Protein AF-A0A947CNP5-F1 (afdb_monomer_lite)

Radius of gyration: 17.74 Å; chains: 1; bounding box: 57×41×46 Å

Structure (mmCIF, N/CA/C/O backbone):
data_AF-A0A947CNP5-F1
#
_entry.id   AF-A0A947CNP5-F1
#
loop_
_atom_site.group_PDB
_atom_site.id
_atom_site.type_symbol
_atom_site.label_atom_id
_atom_site.label_alt_id
_atom_site.label_comp_id
_atom_site.label_asym_id
_atom_site.label_entity_id
_atom_site.label_seq_id
_atom_site.pdbx_PDB_ins_code
_atom_site.Cartn_x
_atom_site.Cartn_y
_atom_site.Cartn_z
_atom_site.occupancy
_atom_site.B_iso_or_equiv
_atom_site.auth_seq_id
_atom_site.auth_comp_id
_atom_site.auth_asym_id
_atom_site.auth_atom_id
_atom_site.pdbx_PDB_model_num
ATOM 1 N N . MET A 1 1 ? -17.392 12.291 11.328 1.00 46.03 1 MET A N 1
ATOM 2 C CA . MET A 1 1 ? -16.381 11.503 10.581 1.00 46.03 1 MET A CA 1
ATOM 3 C C . MET A 1 1 ? -16.037 12.279 9.318 1.00 46.03 1 MET A C 1
ATOM 5 O O . MET A 1 1 ? -16.952 12.616 8.582 1.00 46.03 1 MET A O 1
ATOM 9 N N . SER A 1 2 ? -14.775 12.662 9.103 1.00 37.56 2 SER A N 1
ATOM 10 C CA . SER A 1 2 ? -14.406 13.450 7.917 1.00 37.56 2 SER A CA 1
ATOM 11 C C . SER A 1 2 ? -14.599 12.600 6.659 1.00 37.56 2 SER A C 1
ATOM 13 O O . SER A 1 2 ? -13.983 11.544 6.535 1.00 37.56 2 SER A O 1
ATOM 15 N N . VAL A 1 3 ? -15.437 13.064 5.727 1.00 42.03 3 VAL A N 1
ATOM 16 C CA . VAL A 1 3 ? -15.719 12.429 4.421 1.00 42.03 3 VAL A CA 1
ATOM 17 C C . VAL A 1 3 ? -14.427 12.068 3.666 1.00 42.03 3 VAL A C 1
ATOM 19 O O . VAL A 1 3 ? -14.379 11.083 2.937 1.00 42.03 3 VAL A O 1
ATOM 22 N N . ARG A 1 4 ? -13.332 12.798 3.921 1.00 42.56 4 ARG A N 1
ATOM 23 C CA . ARG A 1 4 ? -12.009 12.565 3.322 1.00 42.56 4 ARG A CA 1
ATOM 24 C C . ARG A 1 4 ? -11.397 11.208 3.692 1.00 42.56 4 ARG A C 1
ATOM 26 O O . ARG A 1 4 ? -10.734 10.607 2.854 1.00 42.56 4 ARG A O 1
ATOM 33 N N . LEU A 1 5 ? -11.639 10.712 4.909 1.00 43.06 5 LEU A N 1
ATOM 34 C CA . LEU A 1 5 ? -11.065 9.452 5.402 1.00 43.06 5 LEU A CA 1
ATOM 35 C C . LEU A 1 5 ? -11.736 8.230 4.751 1.00 43.06 5 LEU A C 1
ATOM 37 O O . LEU A 1 5 ? -11.068 7.264 4.394 1.00 43.06 5 LEU A O 1
ATOM 41 N N . ILE A 1 6 ? -13.056 8.303 4.546 1.00 48.72 6 ILE A N 1
ATOM 42 C CA . ILE A 1 6 ? -13.838 7.242 3.894 1.00 48.72 6 ILE A CA 1
ATOM 43 C C . ILE A 1 6 ? -13.453 7.144 2.411 1.00 48.72 6 ILE A C 1
ATOM 45 O O . ILE A 1 6 ? -13.241 6.047 1.901 1.00 48.72 6 ILE A O 1
ATOM 49 N N . SER A 1 7 ? -13.279 8.279 1.727 1.00 44.97 7 SER A N 1
ATOM 50 C CA . SER A 1 7 ? -12.844 8.287 0.325 1.00 44.97 7 SER A CA 1
ATOM 51 C C . SER A 1 7 ? -11.426 7.721 0.148 1.00 44.97 7 SER A C 1
ATOM 53 O O . SER A 1 7 ? -11.188 6.976 -0.798 1.00 44.97 7 SER A O 1
ATOM 55 N N . LEU A 1 8 ? -10.496 8.006 1.070 1.00 47.53 8 LEU A N 1
ATOM 56 C CA . LEU A 1 8 ? -9.142 7.430 1.062 1.00 47.53 8 LEU A CA 1
ATOM 57 C C . LEU A 1 8 ? -9.190 5.893 1.207 1.00 47.53 8 LEU A C 1
ATOM 59 O O . LEU A 1 8 ? -8.498 5.170 0.494 1.00 47.53 8 LEU A O 1
ATOM 63 N N . MET A 1 9 ? -10.069 5.391 2.078 1.00 52.12 9 MET A N 1
ATOM 64 C CA . MET A 1 9 ? -10.284 3.958 2.306 1.00 52.12 9 MET A CA 1
ATOM 65 C C . MET A 1 9 ? -10.834 3.209 1.091 1.00 52.12 9 MET A C 1
ATOM 67 O O . MET A 1 9 ? -10.332 2.136 0.752 1.00 52.12 9 MET A O 1
ATOM 71 N N . VAL A 1 10 ? -11.851 3.761 0.422 1.00 52.12 10 VAL A N 1
ATOM 72 C CA . VAL A 1 10 ? -12.443 3.135 -0.776 1.00 52.12 10 VAL A CA 1
ATOM 73 C C . VAL A 1 10 ? -11.404 3.045 -1.897 1.00 52.12 10 VAL A C 1
ATOM 75 O O . VAL A 1 10 ? -11.323 2.042 -2.606 1.00 52.12 10 VAL A O 1
ATOM 78 N N . VAL A 1 11 ? -10.538 4.051 -2.018 1.00 51.75 11 VAL A N 1
ATOM 79 C CA . VAL A 1 11 ? -9.458 4.049 -3.009 1.00 51.75 11 VAL A CA 1
ATOM 80 C C . VAL A 1 11 ? -8.367 3.025 -2.673 1.00 51.75 11 VAL A C 1
ATOM 82 O O . VAL A 1 11 ? -7.914 2.310 -3.565 1.00 51.75 11 VAL A O 1
ATOM 85 N N . LEU A 1 12 ? -7.986 2.883 -1.398 1.00 49.16 12 LEU A N 1
ATOM 86 C CA . LEU A 1 12 ? -6.956 1.911 -1.013 1.00 49.16 12 LEU A CA 1
ATOM 87 C C . LEU A 1 12 ? -7.405 0.453 -1.199 1.00 49.16 12 LEU A C 1
ATOM 89 O O . LEU A 1 12 ? -6.618 -0.407 -1.584 1.00 49.16 12 LEU A O 1
ATOM 93 N N . SER A 1 13 ? -8.693 0.190 -0.984 1.00 49.38 13 SER A N 1
ATOM 94 C CA . SER A 1 13 ? -9.284 -1.145 -1.131 1.00 49.38 13 SER A CA 1
ATOM 95 C C . SER A 1 13 ? -9.406 -1.590 -2.595 1.00 49.38 13 SER A C 1
ATOM 97 O O . SER A 1 13 ? -9.523 -2.778 -2.873 1.00 49.38 13 SER A O 1
ATOM 99 N N . THR A 1 14 ? -9.398 -0.651 -3.549 1.00 47.72 14 THR A N 1
ATOM 100 C CA . THR A 1 14 ? -9.733 -0.921 -4.958 1.00 47.72 14 THR A CA 1
ATOM 101 C C . THR A 1 14 ? -8.533 -1.127 -5.875 1.00 47.72 14 THR A C 1
ATOM 103 O O . THR A 1 14 ? -8.675 -1.842 -6.860 1.00 47.72 14 THR A O 1
ATOM 106 N N . ALA A 1 15 ? -7.347 -0.598 -5.556 1.00 49.22 15 ALA A N 1
ATOM 107 C CA . ALA A 1 15 ? -6.126 -0.855 -6.345 1.00 49.22 15 ALA A CA 1
ATOM 108 C C . ALA A 1 15 ? -5.474 -2.229 -6.042 1.00 49.22 15 ALA A C 1
ATOM 110 O O . ALA A 1 15 ? -4.410 -2.585 -6.553 1.00 49.22 15 ALA A O 1
ATOM 111 N N . ALA A 1 16 ? -6.138 -3.015 -5.197 1.00 47.75 16 ALA A N 1
ATOM 112 C CA . ALA A 1 16 ? -5.716 -4.315 -4.716 1.00 47.75 16 ALA A CA 1
ATOM 113 C C . ALA A 1 16 ? -5.858 -5.472 -5.718 1.00 47.75 16 ALA A C 1
ATOM 115 O O . ALA A 1 16 ? -5.147 -6.464 -5.613 1.00 47.75 16 ALA A O 1
ATOM 116 N N . CYS A 1 17 ? -6.759 -5.372 -6.693 1.00 40.66 17 CYS A N 1
ATOM 117 C CA . CYS A 1 17 ? -7.171 -6.536 -7.491 1.00 40.66 17 CYS A CA 1
ATOM 118 C C . CYS A 1 17 ? -6.692 -6.516 -8.954 1.00 40.66 17 CYS A C 1
ATOM 120 O O . CYS A 1 17 ? -7.151 -7.314 -9.763 1.00 40.66 17 CYS A O 1
ATOM 122 N N . GLU A 1 18 ? -5.764 -5.628 -9.312 1.00 43.97 18 GLU A N 1
ATOM 123 C CA . GLU A 1 18 ? -5.241 -5.523 -10.683 1.00 43.97 18 GLU A CA 1
ATOM 124 C C . GLU A 1 18 ? -4.150 -6.589 -10.957 1.00 43.97 18 GLU A C 1
ATOM 126 O O . GLU A 1 18 ? -3.337 -6.846 -10.062 1.00 43.97 18 GLU A O 1
ATOM 131 N N . PRO A 1 19 ? -4.092 -7.238 -12.135 1.00 42.38 19 PRO A N 1
ATOM 132 C CA . PRO A 1 19 ? -3.008 -8.163 -12.479 1.00 42.38 19 PRO A CA 1
ATOM 133 C C . PRO A 1 19 ? -1.652 -7.431 -12.588 1.00 42.38 19 PRO A C 1
ATOM 135 O O . PRO A 1 19 ? -1.615 -6.290 -13.050 1.00 42.38 19 PRO A O 1
ATOM 138 N N . PRO A 1 20 ? -0.531 -8.046 -12.156 1.00 45.00 20 PRO A N 1
ATOM 139 C CA . PRO A 1 20 ? 0.784 -7.408 -12.208 1.00 45.00 20 PRO A CA 1
ATOM 140 C C . PRO A 1 20 ? 1.202 -7.129 -13.660 1.00 45.00 20 PRO A C 1
ATOM 142 O O . PRO A 1 20 ? 1.193 -8.025 -14.505 1.00 45.00 20 PRO A O 1
ATOM 145 N N . LEU A 1 21 ? 1.614 -5.893 -13.940 1.00 47.16 21 LEU A N 1
ATOM 146 C CA . LEU A 1 21 ? 2.320 -5.558 -15.176 1.00 47.16 21 LEU A CA 1
ATOM 147 C C . LEU A 1 21 ? 3.730 -6.178 -15.127 1.00 47.16 21 LEU A C 1
ATOM 149 O O . LEU A 1 21 ? 4.372 -6.124 -14.073 1.00 47.16 21 LEU A O 1
ATOM 153 N N . PRO A 1 22 ? 4.248 -6.752 -16.227 1.00 40.28 22 PRO A N 1
ATOM 154 C CA . PRO A 1 22 ? 5.591 -7.320 -16.246 1.00 40.28 22 PRO A CA 1
ATOM 155 C C . PRO A 1 22 ? 6.635 -6.215 -16.034 1.00 40.28 22 PRO A C 1
ATOM 157 O O . PRO A 1 22 ? 6.848 -5.359 -16.894 1.00 40.28 22 PRO A O 1
ATOM 160 N N . ALA A 1 23 ? 7.292 -6.228 -14.873 1.00 42.72 23 ALA A N 1
ATOM 161 C CA . ALA A 1 23 ? 8.379 -5.310 -14.563 1.00 42.72 23 ALA A CA 1
ATOM 162 C C . ALA A 1 23 ? 9.685 -5.816 -15.190 1.00 42.72 23 ALA A C 1
ATOM 164 O O . ALA A 1 23 ? 10.181 -6.893 -14.859 1.00 42.72 23 ALA A O 1
ATOM 165 N N . ARG A 1 24 ? 10.267 -5.019 -16.089 1.00 41.94 24 ARG A N 1
ATOM 166 C CA . ARG A 1 24 ? 11.647 -5.213 -16.546 1.00 41.94 24 ARG A CA 1
ATOM 167 C C . ARG A 1 24 ? 12.571 -4.777 -15.405 1.00 41.94 24 ARG A C 1
ATOM 169 O O . ARG A 1 24 ? 12.440 -3.650 -14.932 1.00 41.94 24 ARG A O 1
ATOM 176 N N . GLY A 1 25 ? 13.459 -5.664 -14.950 1.00 42.31 25 GLY A N 1
ATOM 177 C CA . GLY A 1 25 ? 14.414 -5.361 -13.879 1.00 42.31 25 GLY A CA 1
ATOM 178 C C . GLY A 1 25 ? 15.187 -4.078 -14.184 1.00 42.31 25 GLY A C 1
ATOM 179 O O . GLY A 1 25 ? 15.659 -3.888 -15.308 1.00 42.31 25 GLY A O 1
ATOM 180 N N . LEU A 1 26 ? 15.265 -3.174 -13.206 1.00 42.97 26 LEU A N 1
ATOM 181 C CA . LEU A 1 26 ? 16.052 -1.956 -13.360 1.00 42.97 26 LEU A CA 1
ATOM 182 C C . LEU A 1 26 ? 17.532 -2.342 -13.513 1.00 42.97 26 LEU A C 1
ATOM 184 O O . LEU A 1 26 ? 18.005 -3.212 -12.776 1.00 42.97 26 LEU A O 1
ATOM 188 N N . PRO A 1 27 ? 18.264 -1.734 -14.463 1.00 38.00 27 PRO A N 1
ATOM 189 C CA . PRO A 1 27 ? 19.677 -2.029 -14.648 1.00 38.00 27 PRO A CA 1
ATOM 190 C C . PRO A 1 27 ? 20.469 -1.718 -13.364 1.00 38.00 27 PRO A C 1
ATOM 192 O O . PRO A 1 27 ? 20.091 -0.808 -12.618 1.00 38.00 27 PRO A O 1
ATOM 195 N N . PRO A 1 28 ? 21.559 -2.460 -13.091 1.00 48.00 28 PRO A N 1
ATOM 196 C CA . PRO A 1 28 ? 22.371 -2.268 -11.894 1.00 48.00 28 PRO A CA 1
ATOM 197 C C . PRO A 1 28 ? 22.863 -0.820 -11.797 1.00 48.00 28 PRO A C 1
ATOM 199 O O . PRO A 1 28 ? 23.316 -0.236 -12.784 1.00 48.00 28 PRO A O 1
ATOM 202 N N . LEU A 1 29 ? 22.768 -0.238 -10.597 1.00 36.28 29 LEU A N 1
ATOM 203 C CA . LEU A 1 29 ? 23.211 1.129 -10.335 1.00 36.28 29 LEU A CA 1
ATOM 204 C C . LEU A 1 29 ? 24.731 1.218 -10.498 1.00 36.28 29 LEU A C 1
ATOM 206 O O . LEU A 1 29 ? 25.490 0.854 -9.602 1.00 36.28 29 LEU A O 1
ATOM 210 N N . GLN A 1 30 ? 25.172 1.765 -11.628 1.00 38.25 30 GLN A N 1
ATOM 211 C CA . GLN A 1 30 ? 26.480 2.399 -11.700 1.00 38.25 30 GLN A CA 1
ATOM 212 C C . GLN A 1 30 ? 26.458 3.588 -10.733 1.00 38.25 30 GLN A C 1
ATOM 214 O O . GLN A 1 30 ? 25.554 4.424 -10.799 1.00 38.25 30 GLN A O 1
ATOM 219 N N . THR A 1 31 ? 27.428 3.682 -9.821 1.00 42.12 31 THR A N 1
ATOM 220 C CA . THR A 1 31 ? 27.645 4.891 -9.013 1.00 42.12 31 THR A CA 1
ATOM 221 C C . THR A 1 31 ? 28.090 6.021 -9.936 1.00 42.12 31 THR A C 1
ATOM 223 O O . THR A 1 31 ? 29.278 6.263 -10.137 1.00 42.12 31 THR A O 1
ATOM 226 N N . GLN A 1 32 ? 27.111 6.680 -10.550 1.00 35.91 32 GLN A N 1
ATOM 227 C CA . GLN A 1 32 ? 27.301 7.774 -11.483 1.00 35.91 32 GLN A CA 1
ATOM 228 C C . GLN A 1 32 ? 27.164 9.099 -10.729 1.00 35.91 32 GLN A C 1
ATOM 230 O O . GLN A 1 32 ? 26.146 9.390 -10.098 1.00 35.91 32 GLN A O 1
ATOM 235 N N . ARG A 1 33 ? 28.221 9.911 -10.795 1.00 41.38 33 ARG A N 1
ATOM 236 C CA . ARG A 1 33 ? 28.247 11.316 -10.376 1.00 41.38 33 ARG A CA 1
ATOM 237 C C . ARG A 1 33 ? 27.036 12.027 -10.992 1.00 41.38 33 ARG A C 1
ATOM 239 O O . ARG A 1 33 ? 26.915 12.029 -12.211 1.00 41.38 33 ARG A O 1
ATOM 246 N N . ARG A 1 34 ? 26.149 12.574 -10.148 1.00 34.47 34 ARG A N 1
ATOM 247 C CA . ARG A 1 34 ? 24.828 13.144 -10.488 1.00 34.47 34 ARG A CA 1
ATOM 248 C C . ARG A 1 34 ? 24.806 13.845 -11.859 1.00 34.47 34 ARG A C 1
ATOM 250 O O . ARG A 1 34 ? 25.230 14.998 -11.938 1.00 34.47 34 ARG A O 1
ATOM 257 N N . PRO A 1 35 ? 24.237 13.225 -12.907 1.00 41.06 35 PRO A N 1
ATOM 258 C CA . PRO A 1 35 ? 23.744 13.957 -14.057 1.00 41.06 35 PRO A CA 1
ATOM 259 C C . PRO A 1 35 ? 22.362 14.508 -13.688 1.00 41.06 35 PRO A C 1
ATOM 261 O O . PRO A 1 35 ? 21.531 13.814 -13.100 1.00 41.06 35 PRO A O 1
ATOM 264 N N . ALA A 1 36 ? 22.109 15.773 -14.001 1.00 47.34 36 ALA A N 1
ATOM 265 C CA . ALA A 1 36 ? 20.832 16.433 -13.764 1.00 47.34 36 ALA A CA 1
ATOM 266 C C . ALA A 1 36 ? 19.755 15.964 -14.763 1.00 47.34 36 ALA A C 1
ATOM 268 O O . ALA A 1 36 ? 19.283 16.759 -15.563 1.00 47.34 36 ALA A O 1
ATOM 269 N N . VAL A 1 37 ? 19.369 14.684 -14.756 1.00 46.22 37 VAL A N 1
ATOM 270 C CA . VAL A 1 37 ? 18.231 14.186 -15.548 1.00 46.22 37 VAL A CA 1
ATOM 271 C C . VAL A 1 37 ? 17.544 13.049 -14.788 1.00 46.22 37 VAL A C 1
ATOM 273 O O . VAL A 1 37 ? 18.147 12.012 -14.527 1.00 46.22 37 VAL A O 1
ATOM 276 N N . ALA A 1 38 ? 16.282 13.252 -14.404 1.00 37.84 38 ALA A N 1
ATOM 277 C CA . ALA A 1 38 ? 15.452 12.224 -13.780 1.00 37.84 38 ALA A CA 1
ATOM 278 C C . ALA A 1 38 ? 15.091 11.122 -14.802 1.00 37.84 38 ALA A C 1
ATOM 280 O O . ALA A 1 38 ? 14.788 11.450 -15.955 1.00 37.84 38 ALA A O 1
ATOM 281 N N . PRO A 1 39 ? 15.092 9.831 -14.422 1.00 40.44 39 PRO A N 1
ATOM 282 C CA . PRO A 1 39 ? 14.651 8.763 -15.310 1.00 40.44 39 PRO A CA 1
ATOM 283 C C . PRO A 1 39 ? 13.133 8.853 -15.523 1.00 40.44 39 PRO A C 1
ATOM 285 O O . PRO A 1 39 ? 12.347 8.676 -14.598 1.00 40.44 39 PRO A O 1
ATOM 288 N N . ASN A 1 40 ? 12.721 9.125 -16.762 1.00 37.44 40 ASN A N 1
ATOM 289 C CA . ASN A 1 40 ? 11.322 9.132 -17.191 1.00 37.44 40 ASN A CA 1
ATOM 290 C C . ASN A 1 40 ? 10.735 7.706 -17.161 1.00 37.44 40 ASN A C 1
ATOM 292 O O . ASN A 1 40 ? 10.734 7.010 -18.177 1.00 37.44 40 ASN A O 1
ATOM 296 N N . LEU A 1 41 ? 10.191 7.274 -16.023 1.00 35.16 41 LEU A N 1
ATOM 297 C CA . LEU A 1 41 ? 9.288 6.122 -15.962 1.00 35.16 41 LEU A CA 1
ATOM 298 C C . LEU A 1 41 ? 7.925 6.531 -16.544 1.00 35.16 41 LEU A C 1
ATOM 300 O O . LEU A 1 41 ? 7.017 6.961 -15.839 1.00 35.16 41 LEU A O 1
ATOM 304 N N . ARG A 1 42 ? 7.781 6.429 -17.871 1.00 41.31 42 ARG A N 1
ATOM 305 C CA . ARG A 1 42 ? 6.481 6.583 -18.537 1.00 41.31 42 ARG A CA 1
ATOM 306 C C . ARG A 1 42 ? 5.666 5.312 -18.326 1.00 41.31 42 ARG A C 1
ATOM 308 O O . ARG A 1 42 ? 5.952 4.290 -18.943 1.00 41.31 42 ARG A O 1
ATOM 315 N N . VAL A 1 43 ? 4.630 5.383 -17.495 1.00 44.66 43 VAL A N 1
ATOM 316 C CA . VAL A 1 43 ? 3.554 4.385 -17.519 1.00 44.66 43 VAL A CA 1
ATOM 317 C C . VAL A 1 43 ? 2.886 4.493 -18.895 1.00 44.66 43 VAL A C 1
ATOM 319 O O . VAL A 1 43 ? 2.249 5.502 -19.200 1.00 44.66 43 VAL A O 1
ATOM 322 N N . LEU A 1 44 ? 3.123 3.509 -19.764 1.00 46.38 44 LEU A N 1
ATOM 323 C CA . LEU A 1 44 ? 2.566 3.453 -21.115 1.00 46.38 44 LEU A CA 1
ATOM 324 C C . LEU A 1 44 ? 1.108 3.004 -21.026 1.00 46.38 44 LEU A C 1
ATOM 326 O O . LEU A 1 44 ? 0.823 1.822 -20.899 1.00 46.38 44 LEU A O 1
ATOM 330 N N . TRP A 1 45 ? 0.207 3.976 -21.066 1.00 54.12 45 TRP A N 1
ATOM 331 C CA . TRP A 1 45 ? -1.218 3.763 -21.280 1.00 54.12 45 TRP A CA 1
ATOM 332 C C . TRP A 1 45 ? -1.517 3.959 -22.766 1.00 54.12 45 TRP A C 1
ATOM 334 O O . TRP A 1 45 ? -1.159 5.005 -23.323 1.00 54.12 45 TRP A O 1
ATOM 344 N N . PHE A 1 46 ? -2.179 2.998 -23.409 1.00 63.78 46 PHE A N 1
ATOM 345 C CA . PHE A 1 46 ? -2.576 3.149 -24.808 1.00 63.78 46 PHE A CA 1
ATOM 346 C C . PHE A 1 46 ? -3.893 3.936 -24.893 1.00 63.78 46 PHE A C 1
ATOM 348 O O . PHE A 1 46 ? -4.775 3.747 -24.050 1.00 63.78 46 PHE A O 1
ATOM 355 N N . PRO A 1 47 ? -4.061 4.860 -25.860 1.00 72.62 47 PRO A N 1
ATOM 356 C CA . PRO A 1 47 ? -5.324 5.572 -26.041 1.00 72.62 47 PRO A CA 1
ATOM 357 C C . PRO A 1 47 ? -6.496 4.606 -26.265 1.00 72.62 47 PRO A C 1
ATOM 359 O O . PRO A 1 47 ? -6.432 3.755 -27.147 1.00 72.62 47 PRO A O 1
ATOM 362 N N . GLY A 1 48 ? -7.576 4.763 -25.495 1.00 76.38 48 GLY A N 1
ATOM 363 C CA . GLY A 1 48 ? -8.792 3.951 -25.616 1.00 76.38 48 GLY A CA 1
ATOM 364 C C . GLY A 1 48 ? -8.854 2.729 -24.695 1.00 76.38 48 GLY A C 1
ATOM 365 O O . GLY A 1 48 ? -9.889 2.065 -24.651 1.00 76.38 48 GLY A O 1
ATOM 366 N N . GLU A 1 49 ? -7.804 2.445 -23.926 1.00 70.75 49 GLU A N 1
ATOM 367 C CA . GLU A 1 49 ? -7.838 1.404 -22.902 1.00 70.75 49 GLU A CA 1
ATOM 368 C C . GLU A 1 49 ? -8.833 1.734 -21.791 1.00 70.75 49 GLU A C 1
ATOM 370 O O . GLU A 1 49 ? -8.945 2.870 -21.322 1.00 70.75 49 GLU A O 1
ATOM 375 N N . LYS A 1 50 ? -9.563 0.708 -21.352 1.00 77.31 50 LYS A N 1
ATOM 376 C CA . LYS A 1 50 ? -10.562 0.814 -20.296 1.00 77.31 50 LYS A CA 1
ATOM 377 C C . LYS A 1 50 ? -10.445 -0.378 -19.361 1.00 77.31 50 LYS A C 1
ATOM 379 O O . LYS A 1 50 ? -10.731 -1.506 -19.746 1.00 77.31 50 LYS A O 1
ATOM 384 N N . LEU A 1 51 ? -10.097 -0.102 -18.115 1.00 65.00 51 LEU A N 1
ATOM 385 C CA . LEU A 1 51 ? -10.155 -1.044 -17.013 1.00 65.00 51 LEU A CA 1
ATOM 386 C C . LEU A 1 51 ? -11.463 -0.830 -16.246 1.00 65.00 51 LEU A C 1
ATOM 388 O O . LEU A 1 51 ? -11.816 0.299 -15.905 1.00 65.00 51 LEU A O 1
ATOM 392 N N . VAL A 1 52 ? -12.201 -1.908 -15.991 1.00 77.81 52 VAL A N 1
ATOM 393 C CA . VAL A 1 52 ? -13.475 -1.888 -15.259 1.00 77.81 52 VAL A CA 1
ATOM 394 C C . VAL A 1 52 ? -13.438 -2.974 -14.202 1.00 77.81 52 VAL A C 1
ATOM 396 O O . VAL A 1 52 ? -13.096 -4.110 -14.517 1.00 77.81 52 VAL A O 1
ATOM 399 N N . TRP A 1 53 ? -13.811 -2.649 -12.968 1.00 79.25 53 TRP A N 1
ATOM 400 C CA . TRP A 1 53 ? -13.886 -3.645 -11.905 1.00 79.25 53 TRP A CA 1
ATOM 401 C C . TRP A 1 53 ? -14.980 -3.340 -10.888 1.00 79.25 53 TRP A C 1
ATOM 403 O O . TRP A 1 53 ? -15.314 -2.183 -10.623 1.00 79.25 53 TRP A O 1
ATOM 413 N N . GLN A 1 54 ? -15.540 -4.403 -10.314 1.00 75.81 54 GLN A N 1
ATOM 414 C CA . GLN A 1 54 ? -16.538 -4.322 -9.253 1.00 75.81 54 GLN A CA 1
ATOM 415 C C . GLN A 1 54 ? -15.848 -4.114 -7.903 1.00 75.81 54 GLN A C 1
ATOM 417 O O . GLN A 1 54 ? -14.807 -4.700 -7.609 1.00 75.81 54 GLN A O 1
ATOM 422 N N . VAL A 1 55 ? -16.421 -3.242 -7.082 1.00 66.75 55 VAL A N 1
ATOM 423 C CA . VAL A 1 55 ? -15.929 -2.915 -5.745 1.00 66.75 55 VAL A CA 1
ATOM 424 C C . VAL A 1 55 ? -16.904 -3.497 -4.745 1.00 66.75 55 VAL A C 1
ATOM 426 O O . VAL A 1 55 ? -18.094 -3.192 -4.801 1.00 66.75 55 VAL A O 1
ATOM 429 N N . HIS A 1 56 ? -16.396 -4.312 -3.827 1.00 64.56 56 HIS A N 1
ATOM 430 C CA . HIS A 1 56 ? -17.191 -4.985 -2.806 1.00 64.56 56 HIS A CA 1
ATOM 431 C C . HIS A 1 56 ? -16.818 -4.480 -1.410 1.00 64.56 56 HIS A C 1
ATOM 433 O O . HIS A 1 56 ? -15.673 -4.115 -1.143 1.00 64.56 56 HIS A O 1
ATOM 439 N N . SER A 1 57 ? -17.798 -4.467 -0.509 1.00 61.09 57 SER A N 1
ATOM 440 C CA . SER A 1 57 ? -17.610 -4.317 0.931 1.00 61.09 57 SER A CA 1
ATOM 441 C C . SER A 1 57 ? -18.235 -5.529 1.611 1.00 61.09 57 SER A C 1
ATOM 443 O O . SER A 1 57 ? -19.447 -5.735 1.529 1.00 61.09 57 SER A O 1
ATOM 445 N N . LYS A 1 58 ? -17.400 -6.352 2.257 1.00 76.06 58 LYS A N 1
ATOM 446 C CA . LYS A 1 58 ? -17.774 -7.707 2.695 1.00 76.06 58 LYS A CA 1
ATOM 447 C C . LYS A 1 58 ? -18.275 -8.514 1.487 1.00 76.06 58 LYS A C 1
ATOM 449 O O . LYS A 1 58 ? -17.539 -8.660 0.521 1.00 76.06 58 LYS A O 1
ATOM 454 N N . THR A 1 59 ? -19.522 -8.969 1.509 1.00 69.38 59 THR A N 1
ATOM 455 C CA . THR A 1 59 ? -20.167 -9.731 0.432 1.00 69.38 59 THR A CA 1
ATOM 456 C C . THR A 1 59 ? -21.011 -8.864 -0.505 1.00 69.38 59 THR A C 1
ATOM 458 O O . THR A 1 59 ? -21.566 -9.367 -1.476 1.00 69.38 59 THR A O 1
ATOM 461 N N . MET A 1 60 ? -21.121 -7.556 -0.247 1.00 62.41 60 MET A N 1
ATOM 462 C CA . MET A 1 60 ? -22.004 -6.674 -1.006 1.00 62.41 60 MET A CA 1
ATOM 463 C C . MET A 1 60 ? -21.221 -5.833 -2.010 1.00 62.41 60 MET A C 1
ATOM 465 O O . MET A 1 60 ? -20.287 -5.121 -1.640 1.00 62.41 60 MET A O 1
ATOM 469 N N . GLN A 1 61 ? -21.632 -5.861 -3.277 1.00 77.69 61 GLN A N 1
ATOM 470 C CA . GLN A 1 61 ? -21.131 -4.924 -4.278 1.00 77.69 61 GLN A CA 1
ATOM 471 C C . GLN A 1 61 ? -21.565 -3.500 -3.901 1.00 77.69 61 GLN A C 1
ATOM 473 O O . GLN A 1 61 ? -22.742 -3.228 -3.672 1.00 77.69 61 GLN A O 1
ATOM 478 N N . VAL A 1 62 ? -20.602 -2.587 -3.815 1.00 71.25 62 VAL A N 1
ATOM 479 C CA . VAL A 1 62 ? -20.829 -1.166 -3.512 1.00 71.25 62 VAL A CA 1
ATOM 480 C C . VAL A 1 62 ? -20.705 -0.281 -4.754 1.00 71.25 62 VAL A C 1
ATOM 482 O O . VAL A 1 62 ? -21.187 0.851 -4.766 1.00 71.25 62 VAL A O 1
ATOM 485 N N . GLY A 1 63 ? -20.103 -0.779 -5.832 1.00 80.19 63 GLY A N 1
ATOM 486 C CA . GLY A 1 63 ? -20.070 -0.060 -7.099 1.00 80.19 63 GLY A CA 1
ATOM 487 C C . GLY A 1 63 ? -19.120 -0.665 -8.116 1.00 80.19 63 GLY A C 1
ATOM 488 O O . GLY A 1 63 ? -18.633 -1.779 -7.961 1.00 80.19 63 GLY A O 1
ATOM 489 N N . THR A 1 64 ? -18.854 0.093 -9.168 1.00 82.81 64 THR A N 1
ATOM 490 C CA . THR A 1 64 ? -17.922 -0.251 -10.238 1.00 82.81 64 THR A CA 1
ATOM 491 C C . THR A 1 64 ? -16.930 0.888 -10.410 1.00 82.81 64 THR A C 1
ATOM 493 O O . THR A 1 64 ? -17.323 2.027 -10.648 1.00 82.81 64 THR A O 1
ATOM 496 N N . ALA A 1 65 ? -15.642 0.597 -10.293 1.00 75.94 65 ALA A N 1
ATOM 497 C CA . ALA A 1 65 ? -14.592 1.536 -10.642 1.00 75.94 65 ALA A CA 1
ATOM 498 C C . ALA A 1 65 ? -14.211 1.350 -12.116 1.00 75.94 65 ALA A C 1
ATOM 500 O O . ALA A 1 65 ? -14.126 0.231 -12.623 1.00 75.94 65 ALA A O 1
ATOM 501 N N . VAL A 1 66 ? -14.035 2.467 -12.814 1.00 78.31 66 VAL A N 1
ATOM 502 C CA . VAL A 1 66 ? -13.675 2.523 -14.228 1.00 78.31 66 VAL A CA 1
ATOM 503 C C . VAL A 1 66 ? -12.470 3.431 -14.367 1.00 78.31 66 VAL A C 1
ATOM 505 O O . VAL A 1 66 ? -12.525 4.596 -13.985 1.00 78.31 66 VAL A O 1
ATOM 508 N N . LEU A 1 67 ? -11.403 2.923 -14.962 1.00 71.81 67 LEU A N 1
ATOM 509 C CA . LEU A 1 67 ? -10.235 3.698 -15.342 1.00 71.81 67 LEU A CA 1
ATOM 510 C C . LEU A 1 67 ? -10.107 3.630 -16.858 1.00 71.81 67 LEU A C 1
ATOM 512 O O . LEU A 1 67 ? -9.930 2.556 -17.416 1.00 71.81 67 LEU A O 1
ATOM 516 N N . ALA A 1 68 ? -10.257 4.760 -17.535 1.00 79.56 68 ALA A N 1
ATOM 517 C CA . ALA A 1 68 ? -10.244 4.829 -18.989 1.00 79.56 68 ALA A CA 1
ATOM 518 C C . ALA A 1 68 ? -9.219 5.849 -19.470 1.00 79.56 68 ALA A C 1
ATOM 520 O O . ALA A 1 68 ? -9.093 6.929 -18.890 1.00 79.56 68 ALA A O 1
ATOM 521 N N . THR A 1 69 ? -8.526 5.550 -20.559 1.00 82.31 69 THR A N 1
ATOM 522 C CA . THR A 1 69 ? -7.678 6.515 -21.254 1.00 82.31 69 THR A CA 1
ATOM 523 C C . THR A 1 69 ? -8.472 7.142 -22.390 1.00 82.31 69 THR A C 1
ATOM 525 O O . THR A 1 69 ? -9.141 6.466 -23.170 1.00 82.31 69 THR A O 1
ATOM 528 N N . GLN A 1 70 ? -8.446 8.468 -22.474 1.00 78.06 70 GLN A N 1
ATOM 529 C CA . GLN A 1 70 ? -9.193 9.213 -23.483 1.00 78.06 70 GLN A CA 1
ATOM 530 C C . GLN A 1 70 ? -8.308 10.257 -24.159 1.00 78.06 70 GLN A C 1
ATOM 532 O O . GLN A 1 70 ? -7.544 10.964 -23.500 1.00 78.06 70 GLN A O 1
ATOM 537 N N . GLY A 1 71 ? -8.475 10.385 -25.475 1.00 79.25 71 GLY A N 1
ATOM 538 C CA . GLY A 1 71 ? -7.855 11.424 -26.293 1.00 79.25 71 GLY A CA 1
ATOM 539 C C . GLY A 1 71 ? -6.370 11.220 -26.599 1.00 79.25 71 GLY A C 1
ATOM 540 O O . GLY A 1 71 ? -5.743 10.227 -26.227 1.00 79.25 71 GLY A O 1
ATOM 541 N N . THR A 1 72 ? -5.814 12.201 -27.305 1.00 77.56 72 THR A N 1
ATOM 542 C CA . THR A 1 72 ? -4.391 12.300 -27.639 1.00 77.56 72 THR A CA 1
ATOM 543 C C . THR A 1 72 ? -3.952 13.744 -27.351 1.00 77.56 72 THR A C 1
ATOM 545 O O . THR A 1 72 ? -4.483 14.657 -27.981 1.00 77.56 72 THR A O 1
ATOM 548 N N . PRO A 1 73 ? -3.053 13.995 -26.376 1.00 74.00 73 PRO A N 1
ATOM 549 C CA . PRO A 1 73 ? -2.342 13.013 -25.552 1.00 74.00 73 PRO A CA 1
ATOM 550 C C . PRO A 1 73 ? -3.280 12.234 -24.610 1.00 74.00 73 PRO A C 1
ATOM 552 O O . PRO A 1 73 ? -4.324 12.768 -24.223 1.00 74.00 73 PRO A O 1
ATOM 555 N N . PRO A 1 74 ? -2.920 10.990 -24.235 1.00 66.56 74 PRO A N 1
ATOM 556 C CA . PRO A 1 74 ? -3.762 10.144 -23.397 1.00 66.56 74 PRO A CA 1
ATOM 557 C C . PRO A 1 74 ? -4.012 10.814 -22.044 1.00 66.56 74 PRO A C 1
ATOM 559 O O . PRO A 1 74 ? -3.084 11.159 -21.309 1.00 66.56 74 PRO A O 1
ATOM 562 N N . ARG A 1 75 ? -5.288 11.018 -21.714 1.00 69.94 75 ARG A N 1
ATOM 563 C CA . ARG A 1 75 ? -5.740 11.463 -20.393 1.00 69.94 75 ARG A CA 1
ATOM 564 C C . ARG A 1 75 ? -6.325 10.275 -19.659 1.00 69.94 75 ARG A C 1
ATOM 566 O O . ARG A 1 75 ? -7.216 9.618 -20.185 1.00 69.94 75 ARG A O 1
ATOM 573 N N . VAL A 1 76 ? -5.861 10.026 -18.441 1.00 70.44 76 VAL A N 1
ATOM 574 C CA . VAL A 1 76 ? -6.426 8.973 -17.596 1.00 70.44 76 VAL A CA 1
ATOM 575 C C . VAL A 1 76 ? -7.620 9.555 -16.844 1.00 70.44 76 VAL A C 1
ATOM 577 O O . VAL A 1 76 ? -7.489 10.545 -16.118 1.00 70.44 76 VAL A O 1
ATOM 580 N N . ARG A 1 77 ? -8.790 8.948 -17.028 1.00 74.00 77 ARG A N 1
ATOM 581 C CA . ARG A 1 77 ? -10.037 9.280 -16.343 1.00 74.00 77 ARG A CA 1
ATOM 582 C C . ARG A 1 77 ? -10.430 8.122 -15.439 1.00 74.00 77 ARG A C 1
ATOM 584 O O . ARG A 1 77 ? -10.706 7.031 -15.922 1.00 74.00 77 ARG A O 1
ATOM 591 N N . SER A 1 78 ? -10.470 8.378 -14.140 1.00 74.56 78 SER A N 1
ATOM 592 C CA . SER A 1 78 ? -11.004 7.461 -13.137 1.00 74.56 78 SER A CA 1
ATOM 593 C C . SER A 1 78 ? -12.417 7.893 -12.762 1.00 74.56 78 SER A C 1
ATOM 595 O O . SER A 1 78 ? -12.656 9.077 -12.508 1.00 74.56 78 SER A O 1
ATOM 597 N N . GLN A 1 79 ? -13.341 6.942 -12.751 1.00 80.06 79 GLN A N 1
ATOM 598 C CA . GLN A 1 79 ? -14.728 7.113 -12.344 1.00 80.06 79 GLN A CA 1
ATOM 599 C C . GLN A 1 79 ? -15.094 6.016 -11.353 1.00 80.06 79 GLN A C 1
ATOM 601 O O . GLN A 1 79 ? -14.709 4.859 -11.520 1.00 80.06 79 GLN A O 1
ATOM 606 N N . PHE A 1 80 ? -15.898 6.364 -10.354 1.00 76.75 80 PHE A N 1
ATOM 607 C CA . PHE A 1 80 ? -16.551 5.387 -9.496 1.00 76.75 80 PHE A CA 1
ATOM 608 C C . PHE A 1 80 ? -18.062 5.487 -9.677 1.00 76.75 80 PHE A C 1
ATOM 610 O O . PHE A 1 80 ? -18.663 6.536 -9.452 1.00 76.75 80 PHE A O 1
ATOM 617 N N . LEU A 1 81 ? -18.665 4.386 -10.108 1.00 79.38 81 LEU A N 1
ATOM 618 C CA . LEU A 1 81 ? -20.086 4.244 -10.371 1.00 79.38 81 LEU A CA 1
ATOM 619 C C . LEU A 1 81 ? -20.707 3.479 -9.197 1.00 79.38 81 LEU A C 1
ATOM 621 O O . LEU A 1 81 ? -20.633 2.249 -9.177 1.00 79.38 81 LEU A O 1
ATOM 625 N N . PRO A 1 82 ? -21.289 4.159 -8.196 1.00 74.25 82 PRO A N 1
ATOM 626 C CA . PRO A 1 82 ? -21.920 3.467 -7.082 1.00 74.25 82 PRO A CA 1
ATOM 627 C C . PRO A 1 82 ? -23.115 2.629 -7.556 1.00 74.25 82 PRO A C 1
ATOM 629 O O . PRO A 1 82 ? -23.826 2.999 -8.504 1.00 74.25 82 PRO A O 1
ATOM 632 N N . GLU A 1 83 ? -23.350 1.521 -6.854 1.00 75.25 83 GLU A N 1
ATOM 633 C CA . GLU A 1 83 ? -24.547 0.687 -7.004 1.00 75.25 83 GLU A CA 1
ATOM 634 C C . GLU A 1 83 ? -25.832 1.517 -6.857 1.00 75.25 83 GLU A C 1
ATOM 636 O O . GLU A 1 83 ? -25.855 2.547 -6.173 1.00 75.25 83 GLU A O 1
ATOM 641 N N . ARG A 1 84 ? -26.925 1.094 -7.510 1.00 67.50 84 ARG A N 1
ATOM 642 C CA . ARG A 1 84 ? -28.149 1.919 -7.634 1.00 67.50 84 ARG A CA 1
ATOM 643 C C . ARG A 1 84 ? -28.706 2.376 -6.281 1.00 67.50 84 ARG A C 1
ATOM 645 O O . ARG A 1 84 ? -29.153 3.515 -6.176 1.00 67.50 84 ARG A O 1
ATOM 652 N N . TRP A 1 85 ? -28.617 1.534 -5.253 1.00 59.50 85 TRP A N 1
ATOM 653 C CA . TRP A 1 85 ? -29.090 1.834 -3.898 1.00 59.50 85 TRP A CA 1
ATOM 654 C C . TRP A 1 85 ? -28.180 2.822 -3.136 1.00 59.50 85 TRP A C 1
ATOM 656 O O . TRP A 1 85 ? -28.659 3.562 -2.281 1.00 59.50 85 TRP A O 1
ATOM 666 N N . LEU A 1 86 ? -26.895 2.929 -3.501 1.00 53.78 86 LEU A N 1
ATOM 667 C CA . LEU A 1 86 ? -25.944 3.898 -2.933 1.00 53.78 86 LEU A CA 1
ATOM 668 C C . LEU A 1 86 ? -26.024 5.286 -3.579 1.00 53.78 86 LEU A C 1
ATOM 670 O O . LEU A 1 86 ? -25.506 6.247 -3.014 1.00 53.78 86 LEU A O 1
ATOM 674 N N . ARG A 1 87 ? -26.700 5.443 -4.726 1.00 51.09 87 ARG A N 1
ATOM 675 C CA . ARG A 1 87 ? -26.858 6.754 -5.394 1.00 51.09 87 ARG A CA 1
ATOM 676 C C . ARG A 1 87 ? -27.641 7.775 -4.563 1.00 51.09 87 ARG A C 1
ATOM 678 O O . ARG A 1 87 ? -27.454 8.975 -4.764 1.00 51.09 87 ARG A O 1
ATOM 685 N N . ALA A 1 88 ? -28.475 7.317 -3.626 1.00 49.09 88 ALA A N 1
ATOM 686 C CA . ALA A 1 88 ? -29.145 8.182 -2.653 1.00 49.09 88 ALA A CA 1
ATOM 687 C C . ALA A 1 88 ? -28.136 8.886 -1.722 1.00 49.09 88 ALA A C 1
ATOM 689 O O . ALA A 1 88 ? -28.359 10.017 -1.292 1.00 49.09 88 ALA A O 1
ATOM 690 N N . VAL A 1 89 ? -26.971 8.273 -1.495 1.00 49.78 89 VAL A N 1
ATOM 691 C CA . VAL A 1 89 ? -25.840 8.862 -0.772 1.00 49.78 89 VAL A CA 1
ATOM 692 C C . VAL A 1 89 ? -25.000 9.677 -1.768 1.00 49.78 89 VAL A C 1
ATOM 694 O O . VAL A 1 89 ? -23.911 9.295 -2.186 1.00 49.78 89 VAL A O 1
ATOM 697 N N . ARG A 1 90 ? -25.543 10.825 -2.192 1.00 41.78 90 ARG A N 1
ATOM 698 C CA . ARG A 1 90 ? -25.047 11.723 -3.262 1.00 41.78 90 ARG A CA 1
ATOM 699 C C . ARG A 1 90 ? -23.596 12.243 -3.140 1.00 41.78 90 ARG A C 1
ATOM 701 O O . ARG A 1 90 ? -23.151 12.975 -4.017 1.00 41.78 90 ARG A O 1
ATOM 708 N N . ALA A 1 91 ? -22.841 11.896 -2.100 1.00 46.19 91 ALA A N 1
ATOM 709 C CA . ALA A 1 91 ? -21.581 12.563 -1.755 1.00 46.19 91 ALA A CA 1
ATOM 710 C C . ALA A 1 91 ? -20.292 11.935 -2.334 1.00 46.19 91 ALA A C 1
ATOM 712 O O . ALA A 1 91 ? -19.220 12.499 -2.133 1.00 46.19 91 ALA A O 1
ATOM 713 N N . LEU A 1 92 ? -20.357 10.799 -3.043 1.00 40.22 92 LEU A N 1
ATOM 714 C CA . LEU A 1 92 ? -19.162 10.051 -3.491 1.00 40.22 92 LEU A CA 1
ATOM 715 C C . LEU A 1 92 ? -18.944 10.015 -5.015 1.00 40.22 92 LEU A C 1
ATOM 717 O O . LEU A 1 92 ? -18.228 9.151 -5.516 1.00 40.22 92 LEU A O 1
ATOM 721 N N . HIS A 1 93 ? -19.518 10.955 -5.772 1.00 42.16 93 HIS A N 1
ATOM 722 C CA . HIS A 1 93 ? -19.110 11.141 -7.168 1.00 42.16 93 HIS A CA 1
ATOM 723 C C . HIS A 1 93 ? -17.754 11.856 -7.206 1.00 42.16 93 HIS A C 1
ATOM 725 O O . HIS A 1 93 ? -17.660 13.065 -6.993 1.00 42.16 93 HIS A O 1
ATOM 731 N N . HIS A 1 94 ? -16.692 11.102 -7.474 1.00 43.88 94 HIS A N 1
ATOM 732 C CA . HIS A 1 94 ? -15.380 11.659 -7.776 1.00 43.88 94 HIS A CA 1
ATOM 733 C C . HIS A 1 94 ? -14.964 11.224 -9.179 1.00 43.88 94 HIS A C 1
ATOM 735 O O . HIS A 1 94 ? -14.548 10.089 -9.387 1.00 43.88 94 HIS A O 1
ATOM 741 N N . ASP A 1 95 ? -15.062 12.154 -10.127 1.00 41.12 95 ASP A N 1
ATOM 742 C CA . ASP A 1 95 ? -14.368 12.063 -11.407 1.00 41.12 95 ASP A CA 1
ATOM 743 C C . ASP A 1 95 ? -12.948 12.599 -11.195 1.00 41.12 95 ASP A C 1
ATOM 745 O O . ASP A 1 95 ? -12.746 13.788 -10.933 1.00 41.12 95 ASP A O 1
ATOM 749 N N . LEU A 1 96 ? -11.951 11.720 -11.276 1.00 40.47 96 LEU A N 1
ATOM 750 C CA . LEU A 1 96 ? -10.544 12.109 -11.221 1.00 40.47 96 LEU A CA 1
ATOM 751 C C . LEU A 1 96 ? -9.973 12.052 -12.636 1.00 40.47 96 LEU A C 1
ATOM 753 O O . LEU A 1 96 ? -9.760 10.979 -13.198 1.00 40.47 96 LEU A O 1
ATOM 757 N N . VAL A 1 97 ? -9.718 13.223 -13.216 1.00 40.00 97 VAL A N 1
ATOM 758 C CA . VAL A 1 97 ? -9.028 13.362 -14.504 1.00 40.00 97 VAL A CA 1
ATOM 759 C C . VAL A 1 97 ? -7.576 13.733 -14.228 1.00 40.00 97 VAL A C 1
ATOM 761 O O . VAL A 1 97 ? -7.300 14.773 -13.630 1.00 40.00 97 VAL A O 1
ATOM 764 N N . THR A 1 98 ? -6.641 12.894 -14.670 1.00 39.06 98 THR A N 1
ATOM 765 C CA . THR A 1 98 ? -5.203 13.177 -14.582 1.00 39.06 98 THR A CA 1
ATOM 766 C C . THR A 1 98 ? -4.687 13.520 -15.978 1.00 39.06 98 THR A C 1
ATOM 768 O O . THR A 1 98 ? -4.813 12.727 -16.912 1.00 39.06 98 THR A O 1
ATOM 771 N N . SER A 1 99 ? -4.158 14.734 -16.150 1.00 38.16 99 SER A N 1
ATOM 772 C CA . SER A 1 99 ? -3.598 15.216 -17.416 1.00 38.16 99 SER A CA 1
ATOM 773 C C . SER A 1 99 ? -2.128 14.804 -17.567 1.00 38.16 99 SER A C 1
ATOM 775 O O . SER A 1 99 ? -1.334 14.974 -16.647 1.00 38.16 99 SER A O 1
ATOM 777 N N . GLY A 1 100 ? -1.759 14.297 -18.749 1.00 36.47 100 GLY A N 1
ATOM 778 C CA . GLY A 1 100 ? -0.413 13.807 -19.088 1.00 36.47 100 GLY A CA 1
ATOM 779 C C . GLY A 1 100 ? 0.644 14.887 -19.355 1.00 36.47 100 GLY A C 1
ATOM 780 O O . GLY A 1 100 ? 1.454 14.740 -20.265 1.00 36.47 100 GLY A O 1
ATOM 781 N N . GLN A 1 101 ? 0.631 15.991 -18.607 1.00 36.72 101 GLN A N 1
ATOM 782 C CA . GLN A 1 101 ? 1.771 16.916 -18.591 1.00 36.72 101 GLN A CA 1
ATOM 783 C C . GLN A 1 101 ? 2.949 16.259 -17.840 1.00 36.72 101 GLN A C 1
ATOM 785 O O . GLN A 1 101 ? 2.710 15.387 -17.005 1.00 36.72 101 GLN A O 1
ATOM 790 N N . PRO A 1 102 ? 4.212 16.640 -18.104 1.00 37.78 102 PRO A N 1
ATOM 791 C CA . PRO A 1 102 ? 5.365 16.128 -17.369 1.00 37.78 102 PRO A CA 1
ATOM 792 C C . PRO A 1 102 ? 5.321 16.660 -15.929 1.00 37.78 102 PRO A C 1
ATOM 794 O O . PRO A 1 102 ? 5.814 17.742 -15.616 1.00 37.78 102 PRO A O 1
ATOM 797 N N . VAL A 1 103 ? 4.649 15.922 -15.050 1.00 45.50 103 VAL A N 1
ATOM 798 C CA . VAL A 1 103 ? 4.566 16.224 -13.623 1.00 45.50 103 VAL A CA 1
ATOM 799 C C . VAL A 1 103 ? 5.799 15.616 -12.967 1.00 45.50 103 VAL A C 1
ATOM 801 O O . VAL A 1 103 ? 6.050 14.430 -13.126 1.00 45.50 103 VAL A O 1
ATOM 804 N N . ARG A 1 104 ? 6.554 16.419 -12.211 1.00 50.47 104 ARG A N 1
ATOM 805 C CA . ARG A 1 104 ? 7.487 15.903 -11.198 1.00 50.47 104 ARG A CA 1
ATOM 806 C C . ARG A 1 104 ? 6.709 14.912 -10.321 1.00 50.47 104 ARG A C 1
ATOM 808 O O . ARG A 1 104 ? 5.788 15.349 -9.648 1.00 50.47 104 ARG A O 1
ATOM 815 N N . ASP A 1 105 ? 7.026 13.628 -10.418 1.00 68.12 105 ASP A N 1
ATOM 816 C CA . ASP A 1 105 ? 6.291 12.425 -9.982 1.00 68.12 105 ASP A CA 1
ATOM 817 C C . ASP A 1 105 ? 5.390 12.562 -8.733 1.00 68.12 105 ASP A C 1
ATOM 819 O O . ASP A 1 105 ? 5.759 12.179 -7.623 1.00 68.12 105 ASP A O 1
ATOM 823 N N . VAL A 1 106 ? 4.168 13.087 -8.900 1.00 81.19 106 VAL A N 1
ATOM 824 C CA . VAL A 1 106 ? 3.140 13.074 -7.846 1.00 81.19 106 VAL A CA 1
ATOM 825 C C . VAL A 1 106 ? 2.103 12.007 -8.171 1.00 81.19 106 VAL A C 1
ATOM 827 O O . VAL A 1 106 ? 1.283 12.171 -9.076 1.00 81.19 106 VAL A O 1
ATOM 830 N N . HIS A 1 107 ? 2.098 10.936 -7.388 1.00 82.31 107 HIS A N 1
ATOM 831 C CA . HIS A 1 107 ? 1.150 9.839 -7.515 1.00 82.31 107 HIS A CA 1
ATOM 832 C C . HIS A 1 107 ? -0.229 10.234 -6.973 1.00 82.31 107 HIS A C 1
ATOM 834 O O . HIS A 1 107 ? -0.359 10.899 -5.955 1.00 82.31 107 HIS A O 1
ATOM 840 N N . THR A 1 108 ? -1.307 9.792 -7.607 1.00 85.31 108 THR A N 1
ATOM 841 C CA . THR A 1 108 ? -2.588 9.630 -6.897 1.00 85.31 108 THR A CA 1
ATOM 842 C C . THR A 1 108 ? -2.497 8.446 -5.934 1.00 85.31 108 THR A C 1
ATOM 844 O O . THR A 1 108 ? -1.622 7.594 -6.091 1.00 85.31 108 THR A O 1
ATOM 847 N N . LEU A 1 109 ? -3.418 8.341 -4.974 1.00 76.94 109 LEU A N 1
ATOM 848 C CA . LEU A 1 109 ? -3.469 7.191 -4.064 1.00 76.94 109 LEU A CA 1
ATOM 849 C C . LEU A 1 109 ? -3.571 5.847 -4.817 1.00 76.94 109 LEU A C 1
ATOM 851 O O . LEU A 1 109 ? -2.883 4.894 -4.463 1.00 76.94 109 LEU A O 1
ATOM 855 N N . HIS A 1 110 ? -4.353 5.793 -5.902 1.00 77.25 110 HIS A N 1
ATOM 856 C CA . HIS A 1 110 ? -4.427 4.621 -6.784 1.00 77.25 110 HIS A CA 1
ATOM 857 C C . HIS A 1 110 ? -3.072 4.287 -7.408 1.00 77.25 110 HIS A C 1
ATOM 859 O O . HIS A 1 110 ? -2.593 3.164 -7.286 1.00 77.25 110 HIS A O 1
ATOM 865 N N . SER A 1 111 ? -2.420 5.266 -8.042 1.00 79.06 111 SER A N 1
ATOM 866 C CA . SER A 1 111 ? -1.115 5.028 -8.673 1.00 79.06 111 SER A CA 1
ATOM 867 C C . SER A 1 111 ? -0.002 4.749 -7.661 1.00 79.06 111 SER A C 1
ATOM 869 O O . SER A 1 111 ? 0.966 4.083 -8.008 1.00 79.06 111 SER A O 1
ATOM 871 N N . LEU A 1 112 ? -0.133 5.237 -6.422 1.00 84.94 112 LEU A N 1
ATOM 872 C CA . LEU A 1 112 ? 0.787 4.921 -5.335 1.00 84.94 112 LEU A CA 1
ATOM 873 C C . LEU A 1 112 ? 0.676 3.440 -4.970 1.00 84.94 112 LEU A C 1
ATOM 875 O O . LEU A 1 112 ? 1.696 2.785 -4.811 1.00 84.94 112 LEU A O 1
ATOM 879 N N . LEU A 1 113 ? -0.538 2.889 -4.892 1.00 82.88 113 LEU A N 1
ATOM 880 C CA . LEU A 1 113 ? -0.724 1.460 -4.641 1.00 82.88 113 LEU A CA 1
ATOM 881 C C .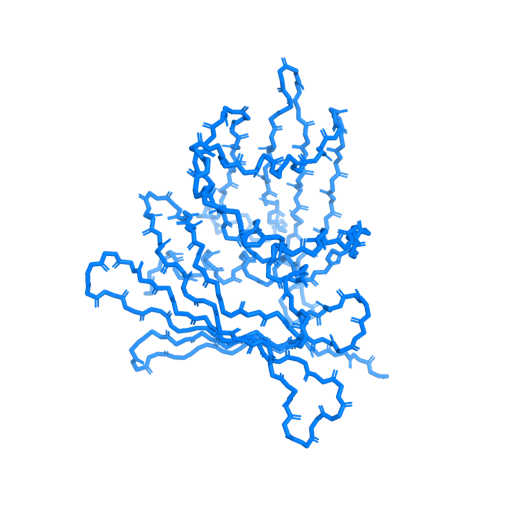 LEU A 1 113 ? -0.209 0.582 -5.780 1.00 82.88 113 LEU A C 1
ATOM 883 O O . LEU A 1 113 ? 0.469 -0.407 -5.512 1.00 82.88 113 LEU A O 1
ATOM 887 N N . GLY A 1 114 ? -0.472 0.957 -7.034 1.00 81.12 114 GLY A N 1
ATOM 888 C CA . GLY A 1 114 ? 0.114 0.262 -8.185 1.00 81.12 114 GLY A CA 1
ATOM 889 C C . GLY A 1 114 ? 1.646 0.268 -8.130 1.00 81.12 114 GLY A C 1
ATOM 890 O O . GLY A 1 114 ? 2.283 -0.774 -8.286 1.00 81.12 114 GLY A O 1
ATOM 891 N N . TRP A 1 115 ? 2.235 1.423 -7.806 1.00 88.00 115 TRP A N 1
ATOM 892 C CA . TRP A 1 115 ? 3.678 1.563 -7.615 1.00 88.00 115 TRP A CA 1
ATOM 893 C C . TRP A 1 115 ? 4.202 0.706 -6.451 1.00 88.00 115 TRP A C 1
ATOM 895 O O . TRP A 1 115 ? 5.178 -0.016 -6.626 1.00 88.00 115 TRP A O 1
ATOM 905 N N . LEU A 1 116 ? 3.526 0.702 -5.296 1.00 86.50 116 LEU A N 1
ATOM 906 C CA . LEU A 1 116 ? 3.914 -0.088 -4.121 1.00 86.50 116 LEU A CA 1
ATOM 907 C C . LEU A 1 116 ? 3.926 -1.587 -4.400 1.00 86.50 116 LEU A C 1
ATOM 909 O O . LEU A 1 116 ? 4.831 -2.286 -3.955 1.00 86.50 116 LEU A O 1
ATOM 913 N N . ARG A 1 117 ? 2.947 -2.086 -5.160 1.00 83.56 117 ARG A N 1
ATOM 914 C CA . ARG A 1 117 ? 2.898 -3.501 -5.547 1.00 83.56 117 ARG A CA 1
ATOM 915 C C . ARG A 1 117 ? 4.105 -3.872 -6.401 1.00 83.56 117 ARG A C 1
ATOM 917 O O . ARG A 1 117 ? 4.780 -4.848 -6.085 1.00 83.56 117 ARG A O 1
ATOM 924 N N . ALA A 1 118 ? 4.436 -3.054 -7.400 1.00 80.25 118 ALA A N 1
ATOM 925 C CA . ALA A 1 118 ? 5.630 -3.253 -8.224 1.00 80.25 118 ALA A CA 1
ATOM 926 C C . ALA A 1 118 ? 6.941 -3.113 -7.422 1.00 80.25 118 ALA A C 1
ATOM 928 O O . ALA A 1 118 ? 7.917 -3.808 -7.695 1.00 80.25 118 ALA A O 1
ATOM 929 N N . TRP A 1 119 ? 6.955 -2.243 -6.410 1.00 88.50 119 TRP A N 1
ATOM 930 C CA . TRP A 1 119 ? 8.106 -1.982 -5.546 1.00 88.50 119 TRP A CA 1
ATOM 931 C C . TRP A 1 119 ? 8.256 -2.985 -4.389 1.00 88.50 119 TRP A C 1
ATOM 933 O O . TRP A 1 119 ? 9.273 -3.003 -3.711 1.00 88.50 119 TRP A O 1
ATOM 943 N N . SER A 1 120 ? 7.299 -3.869 -4.138 1.00 86.56 120 SER A N 1
ATOM 944 C CA . SER A 1 120 ? 7.299 -4.718 -2.936 1.00 86.56 120 SER A CA 1
ATOM 945 C C . SER A 1 120 ? 8.286 -5.904 -2.932 1.00 86.56 120 SER A C 1
ATOM 947 O O . SER A 1 120 ? 8.078 -6.879 -2.217 1.00 86.56 120 SER A O 1
ATOM 949 N N . HIS A 1 121 ? 9.368 -5.874 -3.716 1.00 86.50 121 HIS A N 1
ATOM 950 C CA . HIS A 1 121 ? 10.386 -6.931 -3.684 1.00 86.50 121 HIS A CA 1
ATOM 951 C C . HIS A 1 121 ? 11.188 -6.900 -2.365 1.00 86.50 121 HIS A C 1
ATOM 953 O O . HIS A 1 121 ? 11.596 -5.810 -1.971 1.00 86.50 121 HIS A O 1
ATOM 959 N N . PRO A 1 122 ? 11.475 -8.045 -1.707 1.00 82.81 122 PRO A N 1
ATOM 960 C CA . PRO A 1 122 ? 12.252 -8.084 -0.456 1.00 82.81 122 PRO A CA 1
ATOM 961 C C . PRO A 1 122 ? 13.589 -7.334 -0.510 1.00 82.81 122 PRO A C 1
ATOM 963 O O . PRO A 1 122 ? 13.997 -6.705 0.458 1.00 82.81 122 PRO A O 1
ATOM 966 N N . ASP A 1 123 ? 14.248 -7.368 -1.668 1.00 85.12 123 ASP A N 1
ATOM 967 C CA . ASP A 1 123 ? 15.555 -6.729 -1.871 1.00 85.12 123 ASP A CA 1
ATOM 968 C C . ASP A 1 123 ? 15.475 -5.216 -2.142 1.00 85.12 123 ASP A C 1
ATOM 970 O O . ASP A 1 123 ? 16.504 -4.550 -2.297 1.00 85.12 123 ASP A O 1
ATOM 974 N N . ASN A 1 124 ? 14.269 -4.646 -2.231 1.00 87.94 124 ASN A N 1
ATOM 975 C CA . ASN A 1 124 ? 14.117 -3.223 -2.498 1.00 87.94 124 ASN A CA 1
ATOM 976 C C . ASN A 1 124 ? 14.454 -2.388 -1.262 1.00 87.94 124 ASN A C 1
ATOM 978 O O . ASN A 1 124 ? 14.032 -2.655 -0.141 1.00 87.94 124 ASN A O 1
ATOM 982 N N . ARG A 1 125 ? 15.232 -1.331 -1.490 1.00 90.88 125 ARG A N 1
ATOM 983 C CA . ARG A 1 125 ? 15.649 -0.375 -0.457 1.00 90.88 125 ARG A CA 1
ATOM 984 C C . ARG A 1 125 ? 14.553 0.647 -0.194 1.00 90.88 125 ARG A C 1
ATOM 986 O O . ARG A 1 125 ? 13.857 0.953 -1.157 1.00 90.88 125 ARG A O 1
ATOM 993 N N . PRO A 1 126 ? 14.482 1.252 1.010 1.00 92.06 126 PRO A N 1
ATOM 994 C CA . PRO A 1 126 ? 13.487 2.265 1.352 1.00 92.06 126 PRO A CA 1
ATOM 995 C C . PRO A 1 126 ? 13.406 3.393 0.322 1.00 92.06 126 PRO A C 1
ATOM 997 O O . PRO A 1 126 ? 14.410 3.770 -0.288 1.00 92.06 126 PRO A O 1
ATOM 1000 N N . ALA A 1 127 ? 12.209 3.946 0.147 1.00 90.38 127 ALA A N 1
ATOM 1001 C CA . ALA A 1 127 ? 11.926 4.922 -0.896 1.00 90.38 127 ALA A CA 1
ATOM 1002 C C . ALA A 1 127 ? 11.086 6.092 -0.381 1.00 90.38 127 ALA A C 1
ATOM 1004 O O . ALA A 1 127 ? 10.348 5.980 0.597 1.00 90.38 127 ALA A O 1
ATOM 1005 N N . LEU A 1 128 ? 11.191 7.219 -1.086 1.00 90.12 128 LEU A N 1
ATOM 1006 C CA . LEU A 1 128 ? 10.395 8.412 -0.845 1.00 90.12 128 LEU A CA 1
ATOM 1007 C C . LEU A 1 128 ? 9.554 8.723 -2.078 1.00 90.12 128 LEU A C 1
ATOM 1009 O O . LEU A 1 128 ? 10.097 8.905 -3.166 1.00 90.12 128 LEU A O 1
ATOM 1013 N N . VAL A 1 129 ? 8.240 8.825 -1.896 1.00 90.06 129 VAL A N 1
ATOM 1014 C CA . VAL A 1 129 ? 7.284 9.058 -2.982 1.00 90.06 129 VAL A CA 1
ATOM 1015 C C . VAL A 1 129 ? 6.368 10.220 -2.626 1.00 90.06 129 VAL A C 1
ATOM 1017 O O . VAL A 1 129 ? 5.955 10.376 -1.479 1.00 90.06 129 VAL A O 1
ATOM 1020 N N . GLN A 1 130 ? 6.028 11.062 -3.602 1.00 90.31 130 GLN A N 1
ATOM 1021 C CA . GLN A 1 130 ? 5.009 12.090 -3.409 1.00 90.31 130 GLN A CA 1
ATOM 1022 C C . GLN A 1 130 ? 3.653 11.565 -3.856 1.00 90.31 130 GLN A C 1
ATOM 1024 O O . GLN A 1 130 ? 3.513 11.048 -4.962 1.00 90.31 130 GLN A O 1
ATOM 1029 N N . ALA A 1 131 ? 2.642 11.743 -3.014 1.00 89.12 131 ALA A N 1
ATOM 1030 C CA . ALA A 1 131 ? 1.266 11.421 -3.346 1.00 89.12 131 ALA A CA 1
ATOM 1031 C C . ALA A 1 131 ? 0.365 12.656 -3.240 1.00 89.12 131 ALA A C 1
ATOM 1033 O O . ALA A 1 131 ? 0.649 13.602 -2.512 1.00 89.12 131 ALA A O 1
ATOM 1034 N N . ARG A 1 132 ? -0.746 12.671 -3.968 1.00 87.94 132 ARG A N 1
ATOM 1035 C CA . ARG A 1 132 ? -1.783 13.697 -3.900 1.00 87.94 132 ARG A CA 1
ATOM 1036 C C . ARG A 1 132 ? -3.135 13.037 -3.731 1.00 87.94 132 ARG A C 1
ATOM 1038 O O . ARG A 1 132 ? -3.512 12.155 -4.504 1.00 87.94 132 ARG A O 1
ATOM 1045 N N . PHE A 1 133 ? -3.886 13.536 -2.760 1.00 83.31 133 PHE A N 1
ATOM 1046 C CA . PHE A 1 133 ? -5.264 13.141 -2.521 1.00 83.31 133 PHE A CA 1
ATOM 1047 C C . PHE A 1 133 ? -6.108 14.389 -2.245 1.00 83.31 133 PHE A C 1
ATOM 1049 O O . PHE A 1 133 ? -5.790 15.214 -1.387 1.00 83.31 133 PHE A O 1
ATOM 1056 N N . GLY A 1 134 ? -7.160 14.584 -3.043 1.00 85.44 134 GLY A N 1
ATOM 1057 C CA . GLY A 1 134 ? -7.885 15.853 -3.081 1.00 85.44 134 GLY A CA 1
ATOM 1058 C C . GLY A 1 134 ? -6.958 17.030 -3.418 1.00 85.44 134 GLY A C 1
ATOM 1059 O O . GLY A 1 134 ? -6.235 17.001 -4.414 1.00 85.44 134 GLY A O 1
ATOM 1060 N N . LYS A 1 135 ? -6.978 18.072 -2.577 1.00 84.44 135 LYS A N 1
ATOM 1061 C CA . LYS A 1 135 ? -6.110 19.260 -2.702 1.00 84.44 135 LYS A CA 1
ATOM 1062 C C . LYS A 1 135 ? -4.803 19.152 -1.903 1.00 84.44 135 LYS A C 1
ATOM 1064 O O . LYS A 1 135 ? -4.001 20.077 -1.950 1.00 84.44 135 LYS A O 1
ATOM 1069 N N . GLN A 1 136 ? -4.595 18.059 -1.168 1.00 85.56 136 GLN A N 1
ATOM 1070 C CA . GLN A 1 136 ? -3.438 17.874 -0.292 1.00 85.56 136 GLN A CA 1
ATOM 1071 C C . GLN A 1 136 ? -2.361 17.030 -0.977 1.00 85.56 136 GLN A C 1
ATOM 1073 O O . GLN A 1 136 ? -2.666 16.097 -1.727 1.00 85.56 136 GLN A O 1
ATOM 1078 N N . ARG A 1 137 ? -1.098 17.379 -0.719 1.00 89.94 137 ARG A N 1
ATOM 1079 C CA . ARG A 1 137 ? 0.073 16.583 -1.094 1.00 89.94 137 ARG A CA 1
ATOM 1080 C C . ARG A 1 137 ? 0.622 15.904 0.149 1.00 89.94 137 ARG A C 1
ATOM 1082 O O . ARG A 1 137 ? 0.620 16.489 1.224 1.00 89.94 137 ARG A O 1
ATOM 1089 N N . TYR A 1 138 ? 1.100 14.692 -0.047 1.00 88.94 138 TYR A N 1
ATOM 1090 C CA . TYR A 1 138 ? 1.641 13.834 0.980 1.00 88.94 138 TYR A CA 1
ATOM 1091 C C . TYR A 1 138 ? 3.056 13.453 0.585 1.00 88.94 138 TYR A C 1
ATOM 1093 O O . TYR A 1 138 ? 3.314 13.078 -0.563 1.00 88.94 138 TYR A O 1
ATOM 1101 N N . ARG A 1 139 ? 3.962 13.531 1.551 1.00 91.69 139 ARG A N 1
ATOM 1102 C CA . ARG A 1 139 ? 5.276 12.905 1.460 1.00 91.69 139 ARG A CA 1
ATOM 1103 C C . ARG A 1 139 ? 5.143 11.508 2.054 1.00 91.69 139 ARG A C 1
ATOM 1105 O O . ARG A 1 139 ? 4.799 11.398 3.224 1.00 91.69 139 ARG A O 1
ATOM 1112 N N . VAL A 1 140 ? 5.359 10.475 1.247 1.00 92.12 140 VAL A N 1
ATOM 1113 C CA . VAL A 1 140 ? 5.195 9.074 1.643 1.00 92.12 140 VAL A CA 1
ATOM 1114 C C . VAL A 1 140 ? 6.563 8.417 1.738 1.00 92.12 140 VAL A C 1
ATOM 1116 O O . VAL A 1 140 ? 7.257 8.257 0.735 1.00 92.12 140 VAL A O 1
ATOM 1119 N N . GLU A 1 141 ? 6.945 8.053 2.951 1.00 93.75 141 GLU A N 1
ATOM 1120 C CA . GLU A 1 141 ? 8.130 7.259 3.255 1.00 93.75 141 GLU A CA 1
ATOM 1121 C C . GLU A 1 141 ? 7.738 5.789 3.240 1.00 93.75 141 GLU A C 1
ATOM 1123 O O . GLU A 1 141 ? 6.739 5.415 3.851 1.00 93.75 141 GLU A O 1
ATOM 1128 N N . VAL A 1 142 ? 8.486 4.968 2.510 1.00 93.69 142 VAL A N 1
ATOM 1129 C CA . VAL A 1 142 ? 8.178 3.553 2.294 1.00 93.69 142 VAL A CA 1
ATOM 1130 C C . VAL A 1 142 ? 9.349 2.724 2.801 1.00 93.69 142 VAL A C 1
ATOM 1132 O O . VAL A 1 142 ? 10.481 2.909 2.344 1.00 93.69 142 VAL A O 1
ATOM 1135 N N . SER A 1 143 ? 9.089 1.837 3.761 1.00 93.62 143 SER A N 1
ATOM 1136 C CA . SER A 1 143 ? 10.105 0.970 4.363 1.00 93.62 143 SER A CA 1
ATOM 1137 C C . SER A 1 143 ? 10.388 -0.260 3.505 1.00 93.62 143 SER A C 1
ATOM 1139 O O . SER A 1 143 ? 9.531 -0.691 2.733 1.00 93.62 143 SER A O 1
ATOM 1141 N N . THR A 1 144 ? 11.586 -0.837 3.653 1.00 92.50 144 THR A N 1
ATOM 1142 C CA . THR A 1 144 ? 11.970 -2.102 3.008 1.00 92.50 144 THR A CA 1
ATOM 1143 C C . THR A 1 144 ? 10.885 -3.165 3.207 1.00 92.50 144 THR A C 1
ATOM 1145 O O . THR A 1 144 ? 10.489 -3.404 4.354 1.00 92.50 144 THR A O 1
ATOM 1148 N N . PRO A 1 145 ? 10.420 -3.836 2.137 1.00 93.50 145 PRO A N 1
ATOM 1149 C CA . PRO A 1 145 ? 9.484 -4.941 2.270 1.00 93.50 145 PRO A CA 1
ATOM 1150 C C . PRO A 1 145 ? 10.091 -6.040 3.141 1.00 93.50 145 PRO A C 1
ATOM 1152 O O . PRO A 1 145 ? 11.208 -6.493 2.903 1.00 93.50 145 PRO A O 1
ATOM 1155 N N . SER A 1 146 ? 9.353 -6.480 4.152 1.00 93.38 146 SER A N 1
ATOM 1156 C CA . SER A 1 146 ? 9.795 -7.521 5.082 1.00 93.38 146 SER A CA 1
ATOM 1157 C C . SER A 1 146 ? 8.892 -8.742 4.981 1.00 93.38 146 SER A C 1
ATOM 1159 O O . SER A 1 146 ? 7.694 -8.621 4.728 1.00 93.38 146 SER A O 1
ATOM 1161 N N . LEU A 1 147 ? 9.459 -9.933 5.160 1.00 91.81 147 LEU A N 1
ATOM 1162 C CA . LEU A 1 147 ? 8.662 -11.146 5.316 1.00 91.81 147 LEU A CA 1
ATOM 1163 C C . LEU A 1 147 ? 8.062 -11.163 6.721 1.00 91.81 147 LEU A C 1
ATOM 1165 O O . LEU A 1 147 ? 8.771 -10.952 7.706 1.00 91.81 147 LEU A O 1
ATOM 1169 N N . GLU A 1 148 ? 6.758 -11.399 6.816 1.00 86.50 148 GLU A N 1
ATOM 1170 C CA . GLU A 1 148 ? 6.091 -11.474 8.112 1.00 86.50 148 GLU A CA 1
ATOM 1171 C C . GLU A 1 148 ? 6.438 -12.788 8.829 1.00 86.50 148 GLU A C 1
ATOM 1173 O O . GLU A 1 148 ? 6.326 -13.881 8.270 1.00 86.50 148 GLU A O 1
ATOM 1178 N N . ALA A 1 149 ? 6.877 -12.684 10.085 1.00 78.69 149 ALA A N 1
ATOM 1179 C CA . ALA A 1 149 ? 7.215 -13.846 10.894 1.00 78.69 149 ALA A CA 1
ATOM 1180 C C . ALA A 1 149 ? 5.956 -14.675 11.199 1.00 78.69 149 ALA A C 1
ATOM 1182 O O . ALA A 1 149 ? 4.970 -14.153 11.715 1.00 78.69 149 ALA A O 1
ATOM 1183 N N . GLY A 1 150 ? 6.002 -15.976 10.901 1.00 77.38 150 GLY A N 1
ATOM 1184 C CA . GLY A 1 150 ? 4.909 -16.915 11.177 1.00 77.38 150 GLY A CA 1
ATOM 1185 C C . GLY A 1 150 ? 3.825 -16.999 10.096 1.00 77.38 150 GLY A C 1
ATOM 1186 O O . GLY A 1 150 ? 2.995 -17.901 10.163 1.00 77.38 150 GLY A O 1
ATOM 1187 N N . ASP A 1 151 ? 3.859 -16.135 9.078 1.00 70.75 151 ASP A N 1
ATOM 1188 C CA . ASP A 1 151 ? 2.968 -16.195 7.914 1.00 70.75 151 ASP A CA 1
ATOM 1189 C C . ASP A 1 151 ? 3.822 -16.355 6.647 1.00 70.75 151 ASP A C 1
ATOM 1191 O O . ASP A 1 151 ? 4.143 -15.398 5.932 1.00 70.75 151 ASP A O 1
ATOM 1195 N N . TYR A 1 152 ? 4.295 -17.592 6.441 1.00 62.22 152 TYR A N 1
ATOM 1196 C CA . TYR A 1 152 ? 5.208 -17.980 5.363 1.00 62.22 152 TYR A CA 1
ATOM 1197 C C . TYR A 1 152 ? 4.573 -17.706 4.000 1.00 62.22 152 TYR A C 1
ATOM 1199 O O . TYR A 1 152 ? 3.895 -18.549 3.420 1.00 62.22 152 TYR A O 1
ATOM 1207 N N . GLY A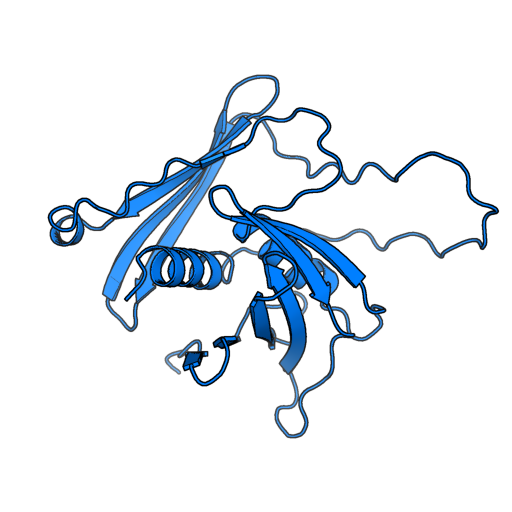 1 153 ? 4.793 -16.503 3.482 1.00 79.94 153 GLY A N 1
ATOM 1208 C CA . GLY A 1 153 ? 4.264 -16.104 2.187 1.00 79.94 153 GLY A CA 1
ATOM 1209 C C . GLY A 1 153 ? 3.620 -14.730 2.152 1.00 79.94 153 GLY A C 1
ATOM 1210 O O . GLY A 1 153 ? 2.979 -14.427 1.148 1.00 79.94 153 GLY A O 1
ATOM 1211 N N . ARG A 1 154 ? 3.777 -13.889 3.183 1.00 89.25 154 ARG A N 1
ATOM 1212 C CA . ARG A 1 154 ? 3.335 -12.491 3.116 1.00 89.25 154 ARG A CA 1
ATOM 1213 C C . ARG A 1 154 ? 4.486 -11.505 3.222 1.00 89.25 154 ARG A C 1
ATOM 1215 O O . ARG A 1 154 ? 5.390 -11.650 4.042 1.00 89.25 154 ARG A O 1
ATOM 1222 N N . LEU A 1 155 ? 4.420 -10.493 2.368 1.00 91.19 155 LEU A N 1
ATOM 1223 C CA . LEU A 1 155 ? 5.305 -9.341 2.362 1.00 91.19 155 LEU A CA 1
ATOM 1224 C C . LEU A 1 155 ? 4.593 -8.173 3.014 1.00 91.19 155 LEU A C 1
ATOM 1226 O O . LEU A 1 155 ? 3.502 -7.798 2.592 1.00 91.19 155 LEU A O 1
ATOM 1230 N N . ARG A 1 156 ? 5.223 -7.584 4.018 1.00 94.00 156 ARG A N 1
ATOM 1231 C CA . ARG A 1 156 ? 4.741 -6.399 4.705 1.00 94.00 156 ARG A CA 1
ATOM 1232 C C . ARG A 1 156 ? 5.549 -5.190 4.258 1.00 94.00 156 ARG A C 1
ATOM 1234 O O . ARG A 1 156 ? 6.772 -5.177 4.368 1.00 94.00 156 ARG A O 1
ATOM 1241 N N . VAL A 1 157 ? 4.845 -4.169 3.788 1.00 92.81 157 VAL A N 1
ATOM 1242 C CA . VAL A 1 157 ? 5.396 -2.853 3.461 1.00 92.81 157 VAL A CA 1
ATOM 1243 C C . VAL A 1 157 ? 4.805 -1.846 4.435 1.00 92.81 157 VAL A C 1
ATOM 1245 O O . VAL A 1 157 ? 3.581 -1.743 4.542 1.00 92.81 157 VAL A O 1
ATOM 1248 N N . GLU A 1 158 ? 5.650 -1.112 5.154 1.00 94.12 158 GLU A N 1
ATOM 1249 C CA . GLU A 1 158 ? 5.194 -0.022 6.018 1.00 94.12 158 GLU A CA 1
ATOM 1250 C C . GLU A 1 158 ? 5.360 1.313 5.302 1.00 94.12 158 GLU A C 1
ATOM 1252 O O . GLU A 1 158 ? 6.296 1.524 4.527 1.00 94.12 158 GLU A O 1
ATOM 1257 N N . LEU A 1 159 ? 4.420 2.214 5.559 1.00 94.75 159 LEU A N 1
ATOM 1258 C CA . LEU A 1 159 ? 4.379 3.529 4.957 1.00 94.75 159 LEU A CA 1
ATOM 1259 C C . LEU A 1 159 ? 4.086 4.581 6.010 1.00 94.75 159 LEU A C 1
ATOM 1261 O O . LEU A 1 159 ? 3.218 4.392 6.862 1.00 94.75 159 LEU A O 1
ATOM 1265 N N . ILE A 1 160 ? 4.751 5.721 5.893 1.00 93.81 160 ILE A N 1
ATOM 1266 C CA . ILE A 1 160 ? 4.458 6.906 6.689 1.00 93.81 160 ILE A CA 1
ATOM 1267 C C . ILE A 1 160 ? 4.166 8.041 5.718 1.00 93.81 160 ILE A C 1
ATOM 1269 O O . ILE A 1 160 ? 5.034 8.478 4.968 1.00 93.81 160 ILE A O 1
ATOM 1273 N N . ALA A 1 161 ? 2.920 8.498 5.701 1.00 92.56 161 ALA A N 1
ATOM 1274 C CA . ALA A 1 161 ? 2.496 9.642 4.918 1.00 92.56 161 ALA A CA 1
ATOM 1275 C C . ALA A 1 161 ? 2.383 10.875 5.818 1.00 92.56 161 ALA A C 1
ATOM 1277 O O . ALA A 1 161 ? 1.656 10.873 6.811 1.00 92.56 161 ALA A O 1
ATOM 1278 N N . HIS A 1 162 ? 3.077 11.939 5.436 1.00 90.81 162 HIS A N 1
ATOM 1279 C CA . HIS A 1 162 ? 3.041 13.233 6.108 1.00 90.81 162 HIS A CA 1
ATOM 1280 C C . HIS A 1 162 ? 2.129 14.182 5.332 1.00 90.81 162 HIS A C 1
ATOM 1282 O O . HIS A 1 162 ? 2.355 14.407 4.137 1.00 90.81 162 HIS A O 1
ATOM 1288 N N . ALA A 1 163 ? 1.098 14.706 5.995 1.00 84.94 163 ALA A N 1
ATOM 1289 C CA . ALA A 1 163 ? 0.170 15.691 5.451 1.00 84.94 163 ALA A CA 1
ATOM 1290 C C . ALA A 1 163 ? 0.404 17.034 6.153 1.00 84.94 163 ALA A C 1
ATOM 1292 O O . ALA A 1 163 ? -0.031 17.229 7.284 1.00 84.94 163 ALA A O 1
ATOM 1293 N N . ASN A 1 164 ? 1.100 17.964 5.490 1.00 78.06 164 ASN A N 1
ATOM 1294 C CA . ASN A 1 164 ? 1.688 19.142 6.151 1.00 78.06 164 ASN A CA 1
ATOM 1295 C C . ASN A 1 164 ? 2.609 18.728 7.333 1.00 78.06 164 ASN A C 1
ATOM 1297 O O . ASN A 1 164 ? 2.861 17.539 7.526 1.00 78.06 164 ASN A O 1
ATOM 1301 N N . ASP A 1 165 ? 3.162 19.681 8.088 1.00 75.00 165 ASP A N 1
ATOM 1302 C CA . ASP A 1 165 ? 4.217 19.371 9.072 1.00 75.00 165 ASP A CA 1
ATOM 1303 C C . ASP A 1 165 ? 3.724 18.604 10.322 1.00 75.00 165 ASP A C 1
ATOM 1305 O O . ASP A 1 165 ? 4.529 17.947 10.976 1.00 75.00 165 ASP A O 1
ATOM 1309 N N . ASP A 1 166 ? 2.412 18.576 10.603 1.00 79.75 166 ASP A N 1
ATOM 1310 C CA . ASP A 1 166 ? 1.881 18.061 11.881 1.00 79.75 166 ASP A CA 1
ATOM 1311 C C . ASP A 1 166 ? 1.058 16.759 11.798 1.00 79.75 166 ASP A C 1
ATOM 1313 O O . ASP A 1 166 ? 0.861 16.092 12.817 1.00 79.75 166 ASP A O 1
ATOM 1317 N N . GLU A 1 167 ? 0.547 16.353 10.626 1.00 87.25 167 GLU A N 1
ATOM 1318 C CA . GLU A 1 167 ? -0.322 15.167 10.522 1.00 87.25 167 GLU A CA 1
ATOM 1319 C C . GLU A 1 167 ? 0.428 13.963 9.934 1.00 87.25 167 GLU A C 1
ATOM 1321 O O . GLU A 1 167 ? 0.833 13.947 8.768 1.00 87.25 167 GLU A O 1
ATOM 1326 N N . ARG A 1 168 ? 0.579 12.915 10.755 1.00 92.69 168 ARG A N 1
ATOM 1327 C CA . ARG A 1 168 ? 1.222 11.646 10.393 1.00 92.69 168 ARG A CA 1
ATOM 1328 C C . ARG A 1 168 ? 0.181 10.542 10.230 1.00 92.69 168 ARG A C 1
ATOM 1330 O O . ARG A 1 168 ? -0.537 10.202 11.171 1.00 92.69 168 ARG A O 1
ATOM 1337 N N . ILE A 1 169 ? 0.142 9.957 9.038 1.00 91.75 169 ILE A N 1
ATOM 1338 C CA . ILE A 1 169 ? -0.654 8.774 8.714 1.00 91.75 169 ILE A CA 1
ATOM 1339 C C . ILE A 1 169 ? 0.310 7.603 8.572 1.00 91.75 169 ILE A C 1
ATOM 1341 O O . ILE A 1 169 ? 1.195 7.625 7.721 1.00 91.75 169 ILE A O 1
ATOM 1345 N N . GLU A 1 170 ? 0.126 6.565 9.373 1.00 94.19 170 GLU A N 1
ATOM 1346 C CA . GLU A 1 170 ? 0.891 5.327 9.234 1.00 94.19 170 GLU A CA 1
ATOM 1347 C C . GLU A 1 170 ? 0.034 4.310 8.500 1.00 94.19 170 GLU A C 1
ATOM 1349 O O . GLU A 1 170 ? -1.150 4.157 8.800 1.00 94.19 170 GLU A O 1
ATOM 1354 N N . ALA A 1 171 ? 0.615 3.601 7.545 1.00 93.12 171 ALA A N 1
ATOM 1355 C CA . ALA A 1 171 ? -0.043 2.494 6.887 1.00 93.12 171 ALA A CA 1
ATOM 1356 C C . ALA A 1 171 ? 0.870 1.271 6.852 1.00 93.12 171 ALA A C 1
ATOM 1358 O O . ALA A 1 171 ? 2.092 1.364 6.827 1.00 93.12 171 ALA A O 1
ATOM 1359 N N . SER A 1 172 ? 0.268 0.095 6.865 1.00 94.25 172 SER A N 1
ATOM 1360 C CA . SER A 1 172 ? 0.939 -1.169 6.603 1.00 94.25 172 SER A CA 1
ATOM 1361 C C . SER A 1 172 ? 0.131 -1.924 5.563 1.00 94.25 172 SER A C 1
ATOM 1363 O O . SER A 1 172 ? -1.094 -2.016 5.656 1.00 94.25 172 SER A O 1
ATOM 1365 N N . LEU A 1 173 ? 0.827 -2.435 4.558 1.00 93.44 173 LEU A N 1
ATOM 1366 C CA . LEU A 1 173 ? 0.269 -3.187 3.450 1.00 93.44 173 LEU A CA 1
ATOM 1367 C C . LEU A 1 173 ? 0.875 -4.586 3.479 1.00 93.44 173 LEU A C 1
ATOM 1369 O O . LEU A 1 173 ? 2.090 -4.730 3.387 1.00 93.44 173 LEU A O 1
ATOM 1373 N N . TRP A 1 174 ? 0.030 -5.602 3.599 1.00 94.00 174 TRP A N 1
ATOM 1374 C CA . TRP A 1 174 ? 0.433 -6.995 3.474 1.00 94.00 174 TRP A CA 1
ATOM 1375 C C . TRP A 1 174 ? 0.051 -7.486 2.095 1.00 94.00 174 TRP A C 1
ATOM 1377 O O . TRP A 1 174 ? -1.105 -7.355 1.696 1.00 94.00 174 TRP A O 1
ATOM 1387 N N . LEU A 1 175 ? 1.010 -8.070 1.396 1.00 91.75 175 LEU A N 1
ATOM 1388 C CA . LEU A 1 175 ? 0.900 -8.582 0.040 1.00 91.75 175 LEU A CA 1
ATOM 1389 C C . LEU A 1 175 ? 1.231 -10.072 0.039 1.00 91.75 175 LEU A C 1
ATOM 1391 O O . LEU A 1 175 ? 2.037 -10.529 0.847 1.00 91.75 175 LEU A O 1
ATOM 1395 N N . THR A 1 176 ? 0.656 -10.835 -0.883 1.00 90.12 176 THR A N 1
ATOM 1396 C CA . THR A 1 176 ? 1.130 -12.189 -1.179 1.00 90.12 176 THR A CA 1
ATOM 1397 C C . THR A 1 176 ? 2.596 -12.148 -1.615 1.00 90.12 176 THR A C 1
ATOM 1399 O O . THR A 1 176 ? 3.032 -11.235 -2.316 1.00 90.12 176 THR A O 1
ATOM 1402 N N . ASN A 1 177 ? 3.371 -13.160 -1.236 1.00 89.62 177 ASN A N 1
ATOM 1403 C CA . ASN A 1 177 ? 4.754 -13.347 -1.672 1.00 89.62 177 ASN A CA 1
ATOM 1404 C C . ASN A 1 177 ? 4.834 -14.127 -2.998 1.00 89.62 1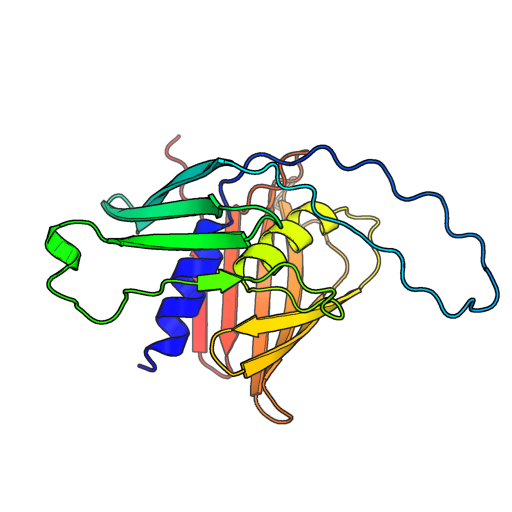77 ASN A C 1
ATOM 1406 O O . ASN A 1 177 ? 5.784 -14.858 -3.256 1.00 89.62 177 ASN A O 1
ATOM 1410 N N . ASP A 1 178 ? 3.842 -13.955 -3.8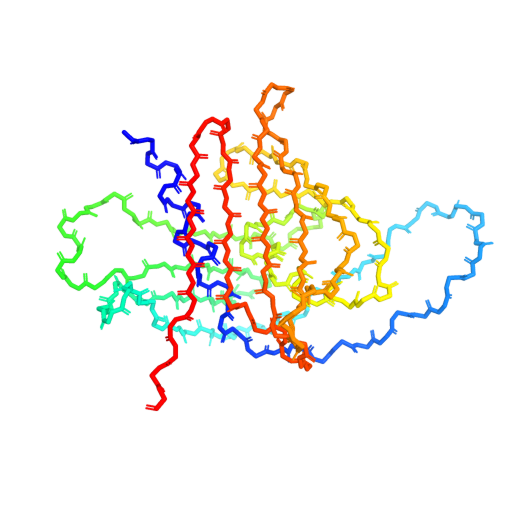68 1.00 87.75 178 ASP A N 1
ATOM 1411 C CA . ASP A 1 178 ? 3.875 -14.422 -5.251 1.00 87.75 178 ASP A CA 1
ATOM 1412 C C . ASP A 1 178 ? 4.159 -13.250 -6.200 1.00 87.75 178 ASP A C 1
ATOM 1414 O O . ASP A 1 178 ? 4.150 -12.082 -5.802 1.00 87.75 178 ASP A O 1
ATOM 1418 N N . SER A 1 179 ? 4.400 -13.531 -7.476 1.00 81.88 179 SER A N 1
ATOM 1419 C CA . SER A 1 179 ? 4.661 -12.488 -8.477 1.00 81.88 179 SER A CA 1
ATOM 1420 C C . SER A 1 179 ? 3.513 -11.482 -8.644 1.00 81.88 179 SER A C 1
ATOM 1422 O O . SER A 1 179 ? 3.729 -10.402 -9.190 1.00 81.88 179 SER A O 1
ATOM 1424 N N . LYS A 1 180 ? 2.301 -11.801 -8.167 1.00 83.19 180 LYS A N 1
ATOM 1425 C CA . LYS A 1 180 ? 1.129 -10.921 -8.245 1.00 83.19 180 LYS A CA 1
ATOM 1426 C C . LYS A 1 180 ? 1.105 -9.860 -7.159 1.00 83.19 180 LYS A C 1
ATOM 1428 O O . LYS A 1 180 ? 0.496 -8.808 -7.387 1.00 83.19 180 LYS A O 1
ATOM 1433 N N . ARG A 1 181 ? 1.755 -10.111 -6.015 1.00 88.00 181 ARG A N 1
ATOM 1434 C CA . ARG A 1 181 ? 1.816 -9.177 -4.879 1.00 88.00 181 ARG A CA 1
ATOM 1435 C C . ARG A 1 181 ? 0.422 -8.628 -4.561 1.00 88.00 181 ARG A C 1
ATOM 1437 O O . ARG A 1 181 ? 0.197 -7.417 -4.502 1.00 88.00 181 ARG A O 1
ATOM 1444 N N . SER A 1 182 ? -0.549 -9.532 -4.481 1.00 86.50 182 SER A N 1
ATOM 1445 C CA . SER A 1 182 ? -1.944 -9.221 -4.206 1.00 86.50 182 SER A CA 1
ATOM 1446 C C . SER A 1 182 ? -2.079 -8.816 -2.739 1.00 86.50 182 SER A C 1
ATOM 1448 O O . SER A 1 182 ? -1.668 -9.577 -1.865 1.00 86.50 182 SER A O 1
ATOM 1450 N N . PRO A 1 183 ? -2.617 -7.635 -2.416 1.00 87.25 183 PRO A N 1
ATOM 1451 C CA . PRO A 1 183 ? -2.839 -7.242 -1.038 1.00 87.25 183 PRO A CA 1
ATOM 1452 C C . PRO A 1 183 ? -3.854 -8.128 -0.336 1.00 87.25 183 PRO A C 1
ATOM 1454 O O . PRO A 1 183 ? -4.964 -8.363 -0.807 1.00 87.25 183 PRO A O 1
ATOM 1457 N N . VAL A 1 184 ? -3.440 -8.572 0.840 1.00 90.69 184 VAL A N 1
ATOM 1458 C CA . VAL A 1 184 ? -4.193 -9.439 1.739 1.00 90.69 184 VAL A CA 1
ATOM 1459 C C . VAL A 1 184 ? -4.707 -8.648 2.932 1.00 90.69 184 VAL A C 1
ATOM 1461 O O . VAL A 1 184 ? -5.766 -8.953 3.473 1.00 90.69 184 VAL A O 1
ATOM 1464 N N . ARG A 1 185 ? -3.980 -7.611 3.352 1.00 90.44 185 ARG A N 1
ATOM 1465 C CA . ARG A 1 185 ? -4.379 -6.759 4.468 1.00 90.44 185 ARG A CA 1
ATOM 1466 C C . ARG A 1 185 ? -3.858 -5.347 4.277 1.00 90.44 185 ARG A C 1
ATOM 1468 O O . ARG A 1 185 ? -2.768 -5.137 3.753 1.00 90.44 185 ARG A O 1
ATOM 1475 N N . ILE A 1 186 ? -4.639 -4.388 4.745 1.00 89.88 186 ILE A N 1
ATOM 1476 C CA . ILE A 1 186 ? -4.253 -2.991 4.882 1.00 89.88 186 ILE A CA 1
ATOM 1477 C C . ILE A 1 186 ? -4.584 -2.574 6.308 1.00 89.88 186 ILE A C 1
ATOM 1479 O O . ILE A 1 186 ? -5.675 -2.845 6.808 1.00 89.88 186 ILE A O 1
ATOM 1483 N N . ASP A 1 187 ? -3.649 -1.909 6.964 1.00 91.81 187 ASP A N 1
ATOM 1484 C CA . ASP A 1 187 ? -3.849 -1.293 8.269 1.00 91.81 187 ASP A CA 1
ATOM 1485 C C . ASP A 1 187 ? -3.434 0.168 8.181 1.00 91.81 187 ASP A C 1
ATOM 1487 O O . ASP A 1 187 ? -2.381 0.469 7.631 1.00 91.81 187 ASP A O 1
ATOM 1491 N N . ILE A 1 188 ? -4.269 1.072 8.679 1.00 90.62 188 ILE A N 1
ATOM 1492 C CA . ILE A 1 188 ? -4.053 2.517 8.616 1.00 90.62 188 ILE A CA 1
ATOM 1493 C C . ILE A 1 188 ? -4.260 3.080 10.013 1.00 90.62 188 ILE A C 1
ATOM 1495 O O . ILE A 1 188 ? -5.301 2.852 10.634 1.00 90.62 188 ILE A O 1
ATOM 1499 N N . ARG A 1 189 ? -3.293 3.853 10.498 1.00 91.62 189 ARG A N 1
ATOM 1500 C CA . ARG A 1 189 ? -3.339 4.538 11.786 1.00 91.62 189 ARG A CA 1
ATOM 1501 C C . ARG A 1 189 ? -3.241 6.044 11.590 1.00 91.62 189 ARG A C 1
ATOM 1503 O O . ARG A 1 189 ? -2.431 6.535 10.809 1.00 91.62 189 ARG A O 1
ATOM 1510 N N . LEU A 1 190 ? -4.072 6.763 12.336 1.00 88.94 190 LEU A N 1
ATOM 1511 C CA . LEU A 1 190 ? -4.081 8.220 12.409 1.00 88.94 190 LEU A CA 1
ATOM 1512 C C . LEU A 1 190 ? -4.238 8.627 13.877 1.00 88.94 190 LEU A C 1
ATOM 1514 O O . LEU A 1 190 ? -5.347 8.615 14.425 1.00 88.94 190 LEU A O 1
ATOM 1518 N N . GLY A 1 191 ? -3.113 8.917 14.534 1.00 89.81 191 GLY A N 1
ATOM 1519 C CA . GLY A 1 191 ? -3.060 9.093 15.986 1.00 89.81 191 GLY A CA 1
ATOM 1520 C C . GLY A 1 191 ? -3.594 7.856 16.721 1.00 89.81 191 GLY A C 1
ATOM 1521 O O . GLY A 1 191 ? -3.137 6.736 16.494 1.00 89.81 191 GLY A O 1
ATOM 1522 N N . ALA A 1 192 ? -4.603 8.044 17.576 1.00 88.94 192 ALA A N 1
ATOM 1523 C CA . ALA A 1 192 ? -5.257 6.955 18.310 1.00 88.94 192 ALA A CA 1
ATOM 1524 C C . ALA A 1 192 ? -6.247 6.126 17.463 1.00 88.94 192 ALA A C 1
ATOM 1526 O O . ALA A 1 192 ? -6.742 5.097 17.920 1.00 88.94 192 ALA A O 1
ATOM 1527 N N . ARG A 1 193 ? -6.578 6.563 16.241 1.00 87.88 193 ARG A N 1
ATOM 1528 C CA . ARG A 1 193 ? -7.535 5.863 15.372 1.00 87.88 193 ARG A CA 1
ATOM 1529 C C . ARG A 1 193 ? -6.817 4.818 14.534 1.00 87.88 193 ARG A C 1
ATOM 1531 O O . ARG A 1 193 ? -5.739 5.080 14.007 1.00 87.88 193 ARG A O 1
ATOM 1538 N N . ARG A 1 194 ? -7.452 3.661 14.360 1.00 92.00 194 ARG A N 1
ATOM 1539 C CA . ARG A 1 194 ? -6.952 2.557 13.539 1.00 92.00 194 ARG A CA 1
ATOM 1540 C C . ARG A 1 194 ? -8.068 2.005 12.672 1.00 92.00 194 ARG A C 1
ATOM 1542 O O . ARG A 1 194 ? -9.194 1.859 13.144 1.00 92.00 194 ARG A O 1
ATOM 1549 N N . ILE A 1 195 ? -7.746 1.687 11.425 1.00 82.44 195 ILE A N 1
ATOM 1550 C CA . ILE A 1 195 ? -8.640 0.969 10.529 1.00 82.44 195 ILE A CA 1
ATOM 1551 C C . ILE A 1 195 ? -7.875 -0.172 9.886 1.00 82.44 195 ILE A C 1
ATOM 1553 O O . ILE A 1 195 ? -6.823 0.040 9.294 1.00 82.44 195 ILE A O 1
ATOM 1557 N N . THR A 1 196 ? -8.436 -1.372 9.970 1.00 87.69 196 THR A N 1
ATOM 1558 C CA . THR A 1 196 ? -7.873 -2.567 9.350 1.00 87.69 196 THR A CA 1
ATOM 1559 C C . THR A 1 196 ? -8.884 -3.150 8.370 1.00 87.69 196 THR A C 1
ATOM 1561 O O . THR A 1 196 ? -10.059 -3.301 8.699 1.00 87.69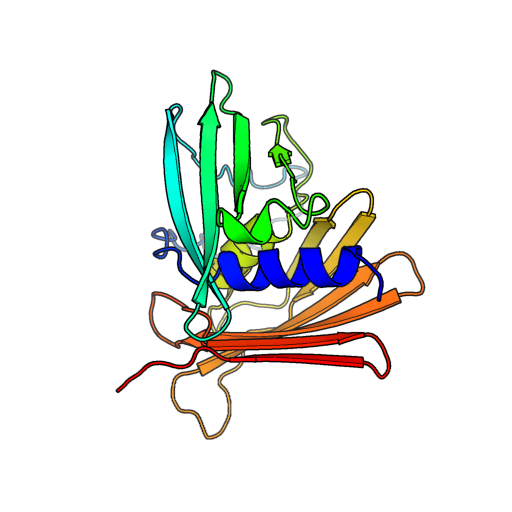 196 THR A O 1
ATOM 1564 N N . ALA A 1 197 ? -8.416 -3.486 7.173 1.00 81.88 197 ALA A N 1
ATOM 1565 C CA . ALA A 1 197 ? -9.156 -4.229 6.165 1.00 81.88 197 ALA A CA 1
ATOM 1566 C C . ALA A 1 197 ? -8.354 -5.479 5.796 1.00 81.88 197 ALA A C 1
ATOM 1568 O O . ALA A 1 197 ? -7.153 -5.389 5.549 1.00 81.88 197 ALA A O 1
ATOM 1569 N N . THR A 1 198 ? -9.015 -6.630 5.749 1.00 86.31 198 THR A N 1
ATOM 1570 C CA . THR A 1 198 ? -8.400 -7.915 5.400 1.00 86.31 198 THR A CA 1
ATOM 1571 C C . THR A 1 198 ? -9.220 -8.555 4.290 1.00 86.31 198 THR A C 1
ATOM 1573 O O . THR A 1 198 ? -10.450 -8.554 4.356 1.00 86.31 198 THR A O 1
ATOM 1576 N N . LEU A 1 199 ? -8.544 -9.086 3.274 1.00 82.50 199 LEU A N 1
ATOM 1577 C CA . LEU A 1 199 ? -9.161 -9.894 2.236 1.00 82.50 199 LEU A CA 1
ATOM 1578 C C . LEU A 1 199 ? -9.608 -11.221 2.855 1.00 82.50 199 LEU A C 1
ATOM 1580 O O . LEU A 1 199 ? -8.788 -11.981 3.369 1.00 82.50 199 LEU A O 1
ATOM 1584 N N . ILE A 1 200 ? -10.911 -11.480 2.812 1.00 79.56 200 ILE A N 1
ATOM 1585 C CA . ILE A 1 200 ? -11.491 -12.770 3.177 1.00 79.56 200 ILE A CA 1
ATOM 1586 C C . ILE A 1 200 ? -11.649 -13.545 1.874 1.00 79.56 200 ILE A C 1
ATOM 1588 O O . ILE A 1 200 ? -12.341 -13.091 0.966 1.00 79.56 200 ILE A O 1
ATOM 1592 N N . THR A 1 201 ? -10.961 -14.674 1.769 1.00 75.94 201 THR A N 1
ATOM 1593 C CA . THR A 1 201 ? -11.110 -15.620 0.662 1.00 75.94 201 THR A CA 1
ATOM 1594 C C . THR A 1 201 ? -11.943 -16.787 1.159 1.00 75.94 201 THR A C 1
ATOM 1596 O O . THR A 1 201 ? -11.503 -17.478 2.083 1.00 75.94 201 THR A O 1
ATOM 1599 N N . ASP A 1 202 ? -13.117 -16.992 0.569 1.00 65.56 202 ASP A N 1
ATOM 1600 C CA . ASP A 1 202 ? -13.912 -18.191 0.821 1.00 65.56 202 ASP A CA 1
ATOM 1601 C C . ASP A 1 202 ? -13.110 -19.390 0.296 1.00 65.56 202 ASP A C 1
ATOM 1603 O O . ASP A 1 202 ? -12.680 -19.395 -0.861 1.00 65.56 202 ASP A O 1
ATOM 1607 N N . ARG A 1 203 ? -12.795 -20.329 1.191 1.00 48.22 203 ARG A N 1
ATOM 1608 C CA . ARG A 1 203 ? -12.134 -21.592 0.846 1.00 48.22 203 ARG A CA 1
ATOM 1609 C C . ARG A 1 203 ? -13.154 -22.611 0.377 1.00 48.22 203 ARG A C 1
ATOM 1611 O O . ARG A 1 203 ? -14.248 -22.639 0.982 1.00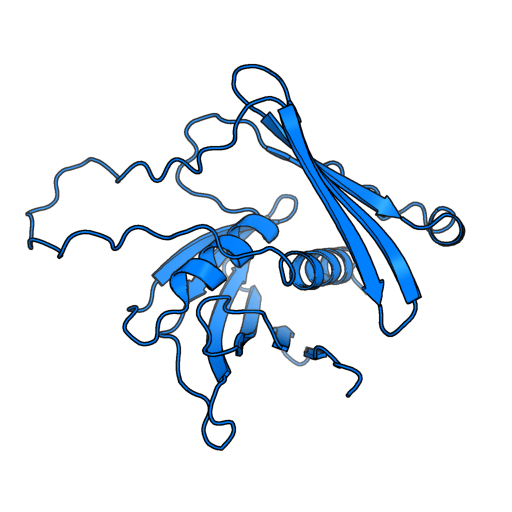 48.22 203 ARG A O 1
#

pLDDT: mean 70.31, std 19.85, range [34.47, 94.75]

Sequence (203 aa):
MSVRLISLMVVLSTAACEPPLPARGLPPLQTQRRPAVAPNLRVLWFPGEKLVWQVHSKTMQVGTAVLATQGTPPRVRSQFLPERWLRAVRALHHDLVTSGQPVRDVHTLHSLLGWLRAWSHPDNRPALVQARFGKQRYRVEVSTPSLEAGDYGRLRVELIAHANDDERIEASLWLTNDSKRSPVRIDIRLGARRITATLITDR

Secondary structure (DSSP, 8-state):
--HHHHHHHHHHHHTTSPPPP-PPPPPP-------S--------PPTT-EEEEEEEETTEEEEEEEEEEETTTTEEEEEEEE-GGGGGSTT----EEE--S--SSEEEHHHHHHHHHHH--TTPPPEEEEEEETTEEEEEEEPPPEEPTTSTTEEEEEEEEEETTTEEEEEEEEEESSTT--EEEEEEEETTEEEEEEPPPP-

Foldseek 3Di:
DPPLVVLLVQLLQPLQPDFADDDDDDPDDDPDDDDPDDDPPDPDDDAFDKDKDFRDDPNHTQWMWIWHWHDVVTKTWIFTGGDPVCVVVVPPTDTDIDDPDPDPAEAESSVVSSVCLVQQDQPHAWDWHWYDDDPWIWTKTKHRWDDDPPPPFKTKIWIWIDTPPPWIKIKIWIFGNDNRRRTQKIWIDTPVDIDIDGDDDDD